Protein AF-A0A931XLX6-F1 (afdb_monomer_lite)

Radius of gyration: 18.4 Å; chains: 1; bounding box: 48×36×47 Å

pLDDT: mean 87.77, std 8.11, range [53.34, 97.38]

Secondary structure (DSSP, 8-state):
--TTSHHHHHHHHHHHHTT---------SSHHHHHHHHHTTS-S-----HHHIIIIIIIIIITTTS-----B--EE-TTS-EE--TT-TTS-BHHHHHHHHHSS---SHHHHHHHHHHIIIIIHSS---PPTT--HHHHHHHHHHHHHHTT-HHHHHHHHHHTSS------THHHHHHHHHHHT--HHHHHHHHHHHHTT--

Sequence (202 aa):
MSFDSSKDVRFRLSFDLLGLKYDYVTGYNSSSEARLAVQRNEIQYHDETLPAYRSQVEPNMVKTGIVTPIYYNDLVTPQGDVKASPDVPELPSFTQLYSQVFGKPPSGIKYEALKAANISNVNMSRVILLPPGSPPDAAAALRQAFVSLARDEEFLADAKRVMRFAPRFGTGEEADRLYQKVMQAPAEVLNFLRQFIDQVKK

Structure (mmCIF, N/CA/C/O backbone):
data_AF-A0A931XLX6-F1
#
_entry.id   AF-A0A931XLX6-F1
#
loop_
_atom_site.group_PDB
_atom_site.id
_atom_site.type_symbol
_atom_site.label_atom_id
_atom_site.label_alt_id
_atom_site.label_comp_id
_atom_site.label_asym_id
_atom_site.label_entity_id
_atom_site.label_seq_id
_atom_site.pdbx_PDB_ins_code
_atom_site.Cartn_x
_atom_site.Cartn_y
_atom_site.Cartn_z
_atom_site.occupancy
_atom_site.B_iso_or_equiv
_atom_site.auth_seq_id
_atom_site.auth_comp_id
_atom_site.auth_asym_id
_atom_site.auth_atom_id
_atom_site.pdbx_PDB_model_num
ATOM 1 N N . MET A 1 1 ? -4.281 -14.625 5.459 1.00 58.75 1 MET A N 1
ATOM 2 C CA . MET A 1 1 ? -3.554 -13.432 5.924 1.00 58.75 1 MET A CA 1
ATOM 3 C C . MET A 1 1 ? -2.774 -13.888 7.133 1.00 58.75 1 MET A C 1
ATOM 5 O O . MET A 1 1 ? -3.326 -14.624 7.944 1.00 58.75 1 MET A O 1
ATOM 9 N N . SER A 1 2 ? -1.478 -13.602 7.136 1.00 66.69 2 SER A N 1
ATOM 10 C CA . SER A 1 2 ? -0.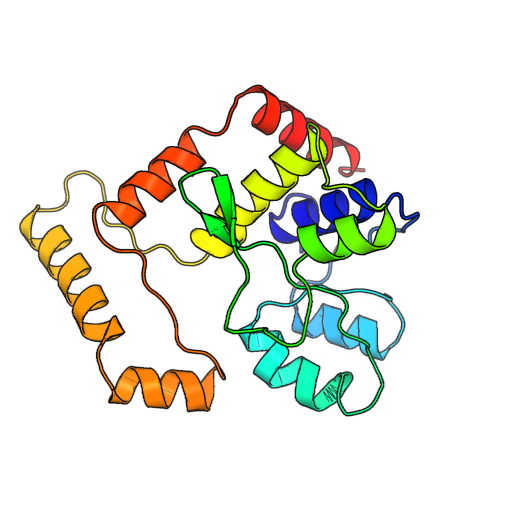492 -14.141 8.079 1.00 66.69 2 SER A CA 1
ATOM 11 C C . SER A 1 2 ? 0.085 -12.973 8.859 1.00 66.69 2 SER A C 1
ATOM 13 O O . SER A 1 2 ? 0.325 -11.933 8.266 1.00 66.69 2 SER A O 1
ATOM 15 N N . PHE A 1 3 ? 0.339 -13.120 10.157 1.00 72.75 3 PHE A N 1
ATOM 16 C CA . PHE A 1 3 ? 0.756 -12.023 11.046 1.00 72.75 3 PHE A CA 1
ATOM 17 C C . PHE A 1 3 ? 1.979 -11.208 10.559 1.00 72.75 3 PHE A C 1
ATOM 19 O O . PHE A 1 3 ? 2.148 -10.050 10.957 1.00 72.75 3 PHE A O 1
ATOM 26 N N . ASP A 1 4 ? 2.815 -11.800 9.706 1.00 78.25 4 ASP A N 1
ATOM 27 C CA . ASP A 1 4 ? 4.014 -11.235 9.082 1.00 78.25 4 ASP A CA 1
ATOM 28 C C . ASP A 1 4 ? 3.777 -10.640 7.682 1.00 78.25 4 ASP A C 1
ATOM 30 O O . ASP A 1 4 ? 4.694 -10.091 7.067 1.00 78.25 4 ASP A O 1
ATOM 34 N N . SER A 1 5 ? 2.551 -10.710 7.162 1.00 79.69 5 SER A N 1
ATOM 35 C CA . SER A 1 5 ? 2.225 -10.166 5.854 1.00 79.69 5 SER A CA 1
ATOM 36 C C . SER A 1 5 ? 2.345 -8.643 5.862 1.00 79.69 5 SER A C 1
ATOM 38 O O . SER A 1 5 ? 1.965 -7.950 6.808 1.00 79.69 5 SER A O 1
ATOM 40 N N . SER A 1 6 ? 2.832 -8.085 4.754 1.00 77.81 6 SER A N 1
ATOM 41 C CA . SER A 1 6 ? 2.967 -6.633 4.594 1.00 77.81 6 SER A CA 1
ATOM 42 C C . SER A 1 6 ? 1.629 -5.887 4.761 1.00 77.81 6 SER A C 1
ATOM 44 O O . SER A 1 6 ? 1.602 -4.736 5.191 1.00 77.81 6 SER A O 1
ATOM 46 N N . LYS A 1 7 ? 0.497 -6.532 4.460 1.00 81.12 7 LYS A N 1
ATOM 47 C CA . LYS A 1 7 ? -0.841 -5.977 4.700 1.00 81.12 7 LYS A CA 1
ATOM 48 C C . LYS A 1 7 ? -1.116 -5.829 6.198 1.00 81.12 7 LYS A C 1
ATOM 50 O O . LYS A 1 7 ? -1.454 -4.739 6.652 1.00 81.12 7 LYS A O 1
ATOM 55 N N . ASP A 1 8 ? -0.868 -6.894 6.947 1.00 84.06 8 ASP A N 1
ATOM 56 C CA . ASP A 1 8 ? -1.160 -6.974 8.376 1.00 84.06 8 ASP A CA 1
ATOM 57 C C . ASP A 1 8 ? -0.248 -6.060 9.199 1.00 84.06 8 ASP A C 1
ATOM 59 O O . ASP A 1 8 ? -0.696 -5.388 10.127 1.00 84.06 8 ASP A O 1
ATOM 63 N N . VAL A 1 9 ? 1.026 -5.954 8.813 1.00 88.81 9 VAL A N 1
ATOM 64 C CA . VAL A 1 9 ? 1.971 -5.001 9.411 1.00 88.81 9 VAL A CA 1
ATOM 65 C C . VAL A 1 9 ? 1.480 -3.560 9.249 1.00 88.81 9 VAL A C 1
ATOM 67 O O . VAL A 1 9 ? 1.477 -2.808 10.221 1.00 88.81 9 VAL A O 1
ATOM 70 N N . ARG A 1 10 ? 1.025 -3.165 8.052 1.00 89.06 10 ARG A N 1
ATOM 71 C CA . ARG A 1 10 ? 0.522 -1.801 7.806 1.00 89.06 10 ARG A CA 1
ATOM 72 C C . ARG A 1 10 ? -0.734 -1.499 8.603 1.00 89.06 10 ARG A C 1
ATOM 74 O O . ARG A 1 10 ? -0.807 -0.443 9.218 1.00 89.06 10 ARG A O 1
ATOM 81 N N . PHE A 1 11 ? -1.688 -2.428 8.609 1.00 88.88 11 PHE A N 1
ATOM 82 C CA . PHE A 1 11 ? -2.920 -2.294 9.377 1.00 88.88 11 PHE A CA 1
ATOM 83 C C . PHE A 1 11 ? -2.624 -1.997 10.853 1.00 88.88 11 PHE A C 1
ATOM 85 O O . PHE A 1 11 ? -3.069 -0.977 11.385 1.00 88.88 11 PHE A O 1
ATOM 92 N N . ARG A 1 12 ? -1.790 -2.838 11.477 1.00 91.75 12 ARG A N 1
ATOM 93 C CA . ARG A 1 12 ? -1.407 -2.686 12.883 1.00 91.75 12 ARG A CA 1
ATOM 94 C C . ARG A 1 12 ? -0.646 -1.384 13.133 1.00 91.75 12 ARG A C 1
ATOM 96 O O . ARG A 1 12 ? -0.961 -0.679 14.082 1.00 91.75 12 ARG A O 1
ATOM 103 N N . LEU A 1 13 ? 0.301 -1.008 12.267 1.00 94.69 13 LEU A N 1
ATOM 104 C CA . LEU A 1 13 ? 1.043 0.255 12.404 1.00 94.69 13 LEU A CA 1
ATOM 105 C C . LEU A 1 13 ? 0.139 1.489 12.312 1.00 94.69 13 LEU A C 1
ATOM 107 O O . LEU A 1 13 ? 0.291 2.409 13.115 1.00 94.69 13 LEU A O 1
ATOM 111 N N . SER A 1 14 ? -0.802 1.513 11.366 1.00 94.50 14 SER A N 1
ATOM 112 C CA . SER A 1 14 ? -1.762 2.611 11.226 1.00 94.50 14 SER A CA 1
ATOM 113 C C . SER A 1 14 ? -2.633 2.753 12.476 1.00 94.50 14 SER A C 1
ATOM 115 O O . SER A 1 14 ? -2.818 3.861 12.976 1.00 94.50 14 SER A O 1
ATOM 117 N N . PHE A 1 15 ? -3.130 1.641 13.023 1.00 94.81 15 PHE A N 1
ATOM 118 C CA . PHE A 1 15 ? -3.969 1.643 14.225 1.00 94.81 15 PHE A CA 1
ATOM 119 C C . PHE A 1 15 ? -3.184 2.038 15.480 1.00 94.81 15 PHE A C 1
ATOM 121 O O . PHE A 1 15 ? -3.659 2.843 16.282 1.00 94.81 15 PHE A O 1
ATOM 128 N N . ASP A 1 16 ? -1.954 1.545 15.609 1.00 95.38 16 ASP A N 1
ATOM 129 C CA . ASP A 1 16 ? -1.019 1.922 16.664 1.00 95.38 16 ASP A CA 1
ATOM 130 C C . ASP A 1 16 ? -0.679 3.417 16.646 1.00 95.38 16 ASP A C 1
ATOM 132 O O . ASP A 1 16 ? -0.559 4.035 17.704 1.00 95.38 16 ASP A O 1
ATOM 136 N N . LEU A 1 17 ? -0.495 4.001 15.457 1.00 96.94 17 LEU A N 1
ATOM 137 C CA . LEU A 1 17 ? -0.262 5.436 15.291 1.00 96.94 17 LEU A CA 1
ATOM 138 C C . LEU A 1 17 ? -1.493 6.237 15.724 1.00 96.94 17 LEU A C 1
ATOM 140 O O . LEU A 1 17 ? -1.351 7.222 16.445 1.00 96.94 17 LEU A O 1
ATOM 144 N N . LEU A 1 18 ? -2.690 5.788 15.338 1.00 96.06 18 LEU A N 1
ATOM 145 C CA . LEU A 1 18 ? -3.961 6.385 15.758 1.00 96.06 18 LEU A CA 1
ATOM 146 C C . LEU A 1 18 ? -4.265 6.174 17.257 1.00 96.06 18 LEU A C 1
ATOM 148 O O . LEU A 1 18 ? -5.229 6.744 17.763 1.00 96.06 18 LEU A O 1
ATOM 152 N N . GLY A 1 19 ? -3.468 5.373 17.975 1.00 94.94 19 GLY A N 1
ATOM 153 C CA . GLY A 1 19 ? -3.672 5.081 19.396 1.00 94.94 19 GLY A CA 1
ATOM 154 C C . GLY A 1 19 ? -4.923 4.244 19.674 1.00 94.94 19 GLY A C 1
ATOM 155 O O . GLY A 1 19 ? -5.474 4.308 20.775 1.00 94.94 19 GLY A O 1
ATOM 156 N N . LEU A 1 20 ? -5.398 3.485 18.683 1.00 94.44 20 LEU A N 1
ATOM 157 C CA . LEU A 1 20 ? -6.608 2.678 18.803 1.00 94.44 20 LEU A CA 1
ATOM 158 C C . LEU A 1 20 ? -6.344 1.421 19.635 1.00 94.44 20 LEU A C 1
ATOM 160 O O . LEU A 1 20 ? -5.286 0.802 19.545 1.00 94.44 20 LEU A O 1
ATOM 164 N N . LYS A 1 21 ? -7.345 1.012 20.416 1.00 93.31 21 LYS A N 1
ATOM 165 C CA . LYS A 1 21 ? -7.388 -0.319 21.030 1.00 93.31 21 LYS A CA 1
ATOM 166 C C . LYS A 1 21 ? -8.143 -1.246 20.089 1.00 93.31 21 LYS A C 1
ATOM 168 O O . LYS A 1 21 ? -9.263 -0.923 19.700 1.00 93.31 21 LYS A O 1
ATOM 173 N N . TYR A 1 22 ? -7.532 -2.362 19.720 1.00 92.00 22 TYR A N 1
ATOM 174 C CA . TYR A 1 22 ? -8.103 -3.317 18.779 1.00 92.00 22 TYR A CA 1
ATOM 175 C C . TYR A 1 22 ? -7.642 -4.734 19.104 1.00 92.00 22 TYR A C 1
ATOM 177 O O . TYR A 1 22 ? -6.524 -4.932 19.583 1.00 92.00 22 TYR A O 1
ATOM 185 N N . ASP A 1 23 ? -8.492 -5.703 18.783 1.00 90.81 23 ASP A N 1
ATOM 186 C CA . ASP A 1 23 ? -8.117 -7.109 18.730 1.00 90.81 23 ASP A CA 1
ATOM 187 C C . ASP A 1 23 ? -7.741 -7.456 17.291 1.00 90.81 23 ASP A C 1
ATOM 189 O O . ASP A 1 23 ? -8.490 -7.199 16.346 1.00 90.81 23 ASP A O 1
ATOM 193 N N . TYR A 1 24 ? -6.545 -8.009 17.108 1.00 87.69 24 TYR A N 1
ATOM 194 C CA . TYR A 1 24 ? -6.074 -8.406 15.789 1.00 87.69 24 TYR A CA 1
ATOM 195 C C . TYR A 1 24 ? -6.505 -9.842 15.477 1.00 87.69 24 TYR A C 1
ATOM 197 O O . TYR A 1 24 ? -6.008 -10.794 16.080 1.00 87.69 24 TYR A O 1
ATOM 205 N N . VAL A 1 25 ? -7.414 -9.990 14.512 1.00 86.44 25 VAL A N 1
ATOM 206 C CA . VAL A 1 25 ? -7.909 -11.289 14.040 1.00 86.44 25 VAL A CA 1
ATOM 207 C C . VAL A 1 25 ? -7.146 -11.703 12.782 1.00 86.44 25 VAL A C 1
ATOM 209 O O . VAL A 1 25 ? -7.149 -11.007 11.770 1.00 86.44 25 VAL A O 1
ATOM 212 N N . THR A 1 26 ? -6.494 -12.860 12.845 1.00 82.25 26 THR A N 1
ATOM 213 C CA . THR A 1 26 ? -5.719 -13.473 11.754 1.00 82.25 26 THR A CA 1
ATOM 214 C C . THR A 1 26 ? -6.408 -14.756 11.266 1.00 82.25 26 THR A C 1
ATOM 216 O O . THR A 1 26 ? -7.311 -15.263 11.924 1.00 82.25 26 THR A O 1
ATOM 219 N N . GLY A 1 27 ? -5.995 -15.291 10.112 1.00 80.00 27 GLY A N 1
ATOM 220 C CA . GLY A 1 27 ? -6.436 -16.610 9.633 1.00 80.00 27 GLY A CA 1
ATOM 221 C C . GLY A 1 27 ? -7.386 -16.611 8.432 1.00 80.00 27 GLY A C 1
ATOM 222 O O . GLY A 1 27 ? -7.623 -17.672 7.866 1.00 80.00 27 GLY A O 1
ATOM 223 N N . TYR A 1 28 ? -7.867 -15.454 7.966 1.00 86.88 28 TYR A N 1
ATOM 224 C CA . TYR A 1 28 ? -8.653 -15.381 6.723 1.00 86.88 28 TYR A CA 1
ATOM 225 C C . TYR A 1 28 ? -7.767 -15.619 5.503 1.00 86.88 28 TYR A C 1
ATOM 227 O O . TYR A 1 28 ? -6.844 -14.842 5.250 1.00 86.88 28 TYR A O 1
ATOM 235 N N . ASN A 1 29 ? -8.029 -16.653 4.708 1.00 85.12 29 ASN A N 1
ATOM 236 C CA . ASN A 1 29 ? -7.156 -17.052 3.600 1.00 85.12 29 ASN A CA 1
ATOM 237 C C . ASN A 1 29 ? -7.283 -16.142 2.373 1.00 85.12 29 ASN A C 1
ATOM 239 O O . ASN A 1 29 ? -6.398 -16.133 1.518 1.00 85.12 29 ASN A O 1
ATOM 243 N N . SER A 1 30 ? -8.338 -15.327 2.295 1.00 87.44 30 SER A N 1
ATOM 244 C CA . SER A 1 30 ? -8.538 -14.377 1.201 1.00 87.44 30 SER A CA 1
ATOM 245 C C . SER A 1 30 ? -9.241 -13.092 1.642 1.00 87.44 30 SER A C 1
ATOM 247 O O . SER A 1 30 ? -9.924 -13.050 2.665 1.00 87.44 30 SER A O 1
ATOM 249 N N . SER A 1 31 ? -9.130 -12.045 0.814 1.00 88.81 31 SER A N 1
ATOM 250 C CA . SER A 1 31 ? -9.895 -10.802 1.007 1.00 88.81 31 SER A CA 1
ATOM 251 C C . SER A 1 31 ? -11.408 -11.043 0.941 1.00 88.81 31 SER A C 1
ATOM 253 O O . SER A 1 31 ? -12.175 -10.394 1.641 1.00 88.81 31 SER A O 1
ATOM 255 N N . SER A 1 32 ? -11.850 -12.007 0.125 1.00 92.00 32 SER A N 1
ATOM 256 C CA . SER A 1 32 ? -13.267 -12.363 0.014 1.00 92.00 32 SER A CA 1
ATOM 257 C C . SER A 1 32 ? -13.814 -12.986 1.300 1.00 92.00 32 SER A C 1
ATOM 259 O O . SER A 1 32 ? -14.924 -12.643 1.697 1.00 92.00 32 SER A O 1
ATOM 261 N N . GLU A 1 33 ? -13.041 -13.847 1.969 1.00 93.44 33 GLU A N 1
ATOM 262 C CA . GLU A 1 33 ? -13.416 -14.400 3.279 1.00 93.44 33 GLU A CA 1
ATOM 263 C C . GLU A 1 33 ? -13.471 -13.306 4.350 1.00 93.44 33 GLU A C 1
ATOM 265 O O . GLU A 1 33 ? -14.463 -13.209 5.068 1.00 93.44 33 GLU A O 1
ATOM 270 N N . ALA A 1 34 ? -12.465 -12.427 4.402 1.00 92.75 34 ALA A N 1
ATOM 271 C CA . ALA A 1 34 ? -12.451 -11.306 5.342 1.00 92.75 34 ALA A CA 1
ATOM 272 C C . ALA A 1 34 ? -13.635 -10.343 5.118 1.00 92.75 34 ALA A C 1
ATOM 274 O O . ALA A 1 34 ? -14.288 -9.924 6.069 1.00 92.75 34 ALA A O 1
ATOM 275 N N . ARG A 1 35 ? -14.007 -10.052 3.864 1.00 94.38 35 ARG A N 1
ATOM 276 C CA . ARG A 1 35 ? -15.227 -9.280 3.558 1.00 94.38 35 ARG A CA 1
ATOM 277 C C . ARG A 1 35 ? -16.507 -9.944 4.045 1.00 94.38 35 ARG A C 1
ATOM 279 O O . ARG A 1 35 ? -17.438 -9.242 4.437 1.00 94.38 35 ARG A O 1
ATOM 286 N N . LEU A 1 36 ? -16.606 -11.266 3.943 1.00 94.75 36 LEU A N 1
ATOM 287 C CA . LEU A 1 36 ? -17.775 -11.990 4.433 1.00 94.75 36 LEU A CA 1
ATOM 288 C C . LEU A 1 36 ? -17.850 -11.910 5.959 1.00 94.75 36 LEU A C 1
ATOM 290 O O . LEU A 1 36 ? -18.929 -11.680 6.496 1.00 94.75 36 LEU A O 1
ATOM 294 N N . ALA A 1 37 ? -16.708 -12.019 6.637 1.00 95.50 37 ALA A N 1
ATOM 295 C CA . ALA A 1 37 ? -16.610 -11.821 8.077 1.00 95.50 37 ALA A CA 1
ATOM 296 C C . ALA A 1 37 ? -17.041 -10.404 8.498 1.00 95.50 37 ALA A C 1
ATOM 298 O O . ALA A 1 37 ? -17.800 -10.267 9.454 1.00 95.50 37 ALA A O 1
ATOM 299 N N . VAL A 1 38 ? -16.670 -9.359 7.740 1.00 95.69 38 VAL A N 1
ATOM 300 C CA . VAL A 1 38 ? -17.190 -7.992 7.959 1.00 95.69 38 VAL A CA 1
ATOM 301 C C . VAL A 1 38 ? -18.714 -7.946 7.824 1.00 95.69 38 VAL A C 1
ATOM 303 O O . VAL A 1 38 ? -19.398 -7.431 8.702 1.00 95.69 38 VAL A O 1
ATOM 306 N N . GLN A 1 39 ? -19.273 -8.523 6.755 1.00 94.19 39 GLN A N 1
ATOM 307 C CA . GLN A 1 39 ? -20.728 -8.542 6.534 1.00 94.19 39 GLN A CA 1
ATOM 308 C C . GLN A 1 39 ? -21.491 -9.316 7.617 1.00 94.19 39 GLN A C 1
ATOM 310 O O . GLN A 1 39 ? -22.638 -8.995 7.914 1.00 94.19 39 GLN A O 1
ATOM 315 N N . ARG A 1 40 ? -20.857 -10.331 8.210 1.00 95.38 40 ARG A N 1
ATOM 316 C CA . ARG A 1 40 ? -21.388 -11.114 9.334 1.00 95.38 40 ARG A CA 1
ATOM 317 C C . ARG A 1 40 ? -21.107 -10.489 10.698 1.00 95.38 40 ARG A C 1
ATOM 319 O O . ARG A 1 40 ? -21.510 -11.060 11.707 1.00 95.38 40 ARG A O 1
ATOM 326 N N . ASN A 1 41 ? -20.445 -9.332 10.732 1.00 94.94 41 ASN A N 1
ATOM 327 C CA . ASN A 1 41 ? -20.018 -8.648 11.948 1.00 94.94 41 ASN A CA 1
ATOM 328 C C . ASN A 1 41 ? -19.079 -9.491 12.841 1.00 94.94 41 ASN A C 1
ATOM 330 O O . ASN A 1 41 ? -19.017 -9.295 14.052 1.00 94.94 41 ASN A O 1
ATOM 334 N N . GLU A 1 42 ? -18.336 -10.426 12.249 1.00 94.94 42 GLU A N 1
ATOM 335 C CA . GLU A 1 42 ? -17.282 -11.192 12.929 1.00 94.94 42 GLU A CA 1
ATOM 336 C C . GLU A 1 42 ? -16.021 -10.333 13.130 1.00 94.94 42 GLU A C 1
ATOM 338 O O . GLU A 1 42 ? -15.324 -10.478 14.129 1.00 94.94 42 GLU A O 1
ATOM 343 N N . ILE A 1 43 ? -15.761 -9.402 12.203 1.00 94.75 43 ILE A N 1
ATOM 344 C CA . ILE A 1 43 ? -14.721 -8.369 12.300 1.00 94.75 43 ILE A CA 1
ATOM 345 C C . ILE A 1 43 ? -15.287 -7.011 11.873 1.00 94.75 43 ILE A C 1
ATOM 347 O O . ILE A 1 43 ? -16.211 -6.939 11.068 1.00 94.75 43 ILE A O 1
ATOM 351 N N . GLN A 1 44 ? -14.721 -5.923 12.394 1.00 93.56 44 GLN A N 1
ATOM 352 C CA . GLN A 1 44 ? -15.264 -4.568 12.206 1.00 93.56 44 GLN A CA 1
ATOM 353 C C . GLN A 1 44 ? -14.446 -3.717 11.229 1.00 93.56 44 GLN A C 1
ATOM 355 O O . GLN A 1 44 ? -14.868 -2.628 10.847 1.00 93.56 44 GLN A O 1
ATOM 360 N N . TYR A 1 45 ? -13.276 -4.199 10.812 1.00 92.75 45 TYR A N 1
ATOM 361 C CA . TYR A 1 45 ? -12.421 -3.513 9.856 1.00 92.75 45 TYR A CA 1
ATOM 362 C C . TYR A 1 45 ? -11.694 -4.519 8.969 1.00 92.75 45 TYR A C 1
ATOM 364 O O . TYR A 1 45 ? -11.196 -5.537 9.443 1.00 92.75 45 TYR A O 1
ATOM 372 N N . HIS A 1 46 ? -11.581 -4.183 7.687 1.00 91.69 46 HIS A N 1
ATOM 373 C CA . HIS A 1 46 ? -10.719 -4.866 6.731 1.00 91.69 46 HIS A CA 1
ATOM 374 C C . HIS A 1 46 ? -10.227 -3.845 5.704 1.00 91.69 46 HIS A C 1
ATOM 376 O O . HIS A 1 46 ? -11.028 -3.069 5.181 1.00 91.69 46 HIS A O 1
ATOM 382 N N . ASP A 1 47 ? -8.926 -3.819 5.409 1.00 88.56 47 ASP A N 1
ATOM 383 C CA . ASP A 1 47 ? -8.409 -3.003 4.310 1.00 88.56 47 ASP A CA 1
ATOM 384 C C . ASP A 1 47 ? -8.529 -3.769 2.987 1.00 88.56 47 ASP A C 1
ATOM 386 O O . ASP A 1 47 ? -8.484 -4.996 2.937 1.00 88.56 47 ASP A O 1
ATOM 390 N N . GLU A 1 48 ? -8.635 -3.060 1.872 1.00 89.19 48 GLU A N 1
ATOM 391 C CA . GLU A 1 48 ? -8.825 -3.668 0.556 1.00 89.19 48 GLU A CA 1
ATOM 392 C C . GLU A 1 48 ? -7.845 -3.089 -0.454 1.00 89.19 48 GLU A C 1
ATOM 394 O O . GLU A 1 48 ? -7.386 -1.952 -0.340 1.00 89.19 48 GLU A O 1
ATOM 399 N N . THR A 1 49 ? -7.510 -3.885 -1.468 1.00 86.75 49 THR A N 1
ATOM 400 C CA . THR A 1 49 ? -6.806 -3.330 -2.633 1.00 86.75 49 THR A CA 1
ATOM 401 C C . THR A 1 49 ? -7.755 -2.403 -3.388 1.00 86.75 49 THR A C 1
ATOM 403 O O . THR A 1 49 ? -8.954 -2.671 -3.444 1.00 86.75 49 THR A O 1
ATOM 406 N N . LEU A 1 50 ? -7.237 -1.345 -4.019 1.00 86.44 50 LEU A N 1
ATOM 407 C CA . LEU A 1 50 ? -8.071 -0.400 -4.771 1.00 86.44 50 LEU A CA 1
ATOM 408 C C . LEU A 1 50 ? -9.009 -1.071 -5.803 1.00 86.44 50 LEU A C 1
ATOM 410 O O . LEU A 1 50 ? -10.187 -0.711 -5.842 1.00 86.44 50 LEU A O 1
ATOM 414 N N . PRO A 1 51 ? -8.573 -2.079 -6.586 1.00 86.12 51 PRO A N 1
ATOM 415 C CA . PRO A 1 51 ? -9.456 -2.727 -7.557 1.00 86.12 51 PRO A CA 1
ATOM 416 C C . PRO A 1 51 ? -10.579 -3.515 -6.874 1.00 86.12 51 PRO A C 1
ATOM 418 O O . PRO A 1 51 ? -11.728 -3.475 -7.314 1.00 86.12 51 PRO A O 1
ATOM 421 N N . ALA A 1 52 ? -10.271 -4.208 -5.772 1.00 89.56 52 ALA A N 1
ATOM 422 C CA . ALA A 1 52 ? -11.269 -4.929 -4.984 1.00 89.56 52 ALA A CA 1
ATOM 423 C C . ALA A 1 52 ? -12.253 -3.964 -4.309 1.00 89.56 52 ALA A C 1
ATOM 425 O O . ALA A 1 52 ? -13.456 -4.222 -4.311 1.00 89.56 52 ALA A O 1
ATOM 426 N N . TYR A 1 53 ? -11.765 -2.828 -3.803 1.00 91.94 53 TYR A N 1
ATOM 427 C CA . TYR A 1 53 ? -12.604 -1.777 -3.241 1.00 91.94 53 TYR A CA 1
ATOM 428 C C . TYR A 1 53 ? -13.609 -1.260 -4.278 1.00 91.94 53 TYR A C 1
ATOM 430 O O . TYR A 1 53 ? -14.813 -1.364 -4.058 1.00 91.94 53 TYR A O 1
ATOM 438 N N . ARG A 1 54 ? -13.136 -0.798 -5.443 1.00 90.31 54 ARG A N 1
ATOM 439 C CA . ARG A 1 54 ? -13.995 -0.225 -6.495 1.00 90.31 54 ARG A CA 1
ATOM 440 C C . ARG A 1 54 ? -14.971 -1.228 -7.103 1.00 90.31 54 ARG A C 1
ATOM 442 O O . ARG A 1 54 ? -16.106 -0.879 -7.406 1.00 90.31 54 ARG A O 1
ATOM 449 N N . SER A 1 55 ? -14.537 -2.467 -7.323 1.00 89.00 55 SER A N 1
ATOM 450 C CA . SER A 1 55 ? -15.372 -3.465 -8.003 1.00 89.00 55 SER A CA 1
ATOM 451 C C . SER A 1 55 ? -16.324 -4.217 -7.072 1.00 89.00 55 SER A C 1
ATOM 453 O O . SER A 1 55 ? -17.355 -4.686 -7.545 1.00 89.00 55 SER A O 1
ATOM 455 N N . GLN A 1 56 ? -16.002 -4.351 -5.779 1.00 91.31 56 GLN A N 1
ATOM 456 C CA . GLN A 1 56 ? -16.763 -5.199 -4.853 1.00 91.31 56 GLN A CA 1
ATOM 457 C C . GLN A 1 56 ? -17.264 -4.449 -3.618 1.00 91.31 56 GLN A C 1
ATOM 459 O O . GLN A 1 56 ? -18.440 -4.562 -3.289 1.00 91.31 56 GLN A O 1
ATOM 464 N N . VAL A 1 57 ? -16.407 -3.702 -2.918 1.00 94.31 57 VAL A N 1
ATOM 465 C CA . VAL A 1 57 ? -16.770 -3.101 -1.619 1.00 94.31 57 VAL A CA 1
ATOM 466 C C . VAL A 1 57 ? -17.641 -1.872 -1.797 1.00 94.31 57 VAL A C 1
ATOM 468 O O . VAL A 1 57 ? -18.694 -1.765 -1.179 1.00 94.31 57 VAL A O 1
ATOM 471 N N . GLU A 1 58 ? -17.239 -0.952 -2.667 1.00 93.75 58 GLU A N 1
ATOM 472 C CA . GLU A 1 58 ? -17.989 0.266 -2.937 1.00 93.75 58 GLU A CA 1
ATOM 473 C C . GLU A 1 58 ? -19.435 -0.028 -3.385 1.00 93.75 58 GLU A C 1
ATOM 475 O O . GLU A 1 58 ? -20.361 0.456 -2.728 1.00 93.75 58 GLU A O 1
ATOM 480 N N . PRO A 1 59 ? -19.686 -0.845 -4.430 1.00 93.69 59 PRO A N 1
ATOM 481 C CA . PRO A 1 59 ? -21.052 -1.102 -4.876 1.00 93.69 59 PRO A CA 1
ATOM 482 C C . PRO A 1 59 ? -21.886 -1.915 -3.880 1.00 93.69 59 PRO A C 1
ATOM 484 O O . PRO A 1 59 ? -23.071 -1.626 -3.736 1.00 93.69 59 PRO A O 1
ATOM 487 N N . ASN A 1 60 ? -21.298 -2.907 -3.200 1.00 94.88 60 ASN A N 1
ATOM 488 C CA . ASN A 1 60 ? -22.076 -3.882 -2.425 1.00 94.88 60 ASN A CA 1
ATOM 489 C C . ASN A 1 60 ? -22.116 -3.603 -0.920 1.00 94.88 60 ASN A C 1
ATOM 491 O O . ASN A 1 60 ? -22.981 -4.149 -0.239 1.00 94.88 60 ASN A O 1
ATOM 495 N N . MET A 1 61 ? -21.188 -2.803 -0.389 1.00 96.50 61 MET A N 1
ATOM 496 C CA . MET A 1 61 ? -21.034 -2.585 1.055 1.00 96.50 61 MET A CA 1
ATOM 497 C C . MET A 1 61 ? -21.047 -1.101 1.434 1.00 96.50 61 MET A C 1
ATOM 499 O O . MET A 1 61 ? -21.637 -0.754 2.451 1.00 96.50 61 MET A O 1
ATOM 503 N N . VAL A 1 62 ? -20.448 -0.211 0.632 1.00 96.38 62 VAL A N 1
ATOM 504 C CA . VAL A 1 62 ? -20.498 1.241 0.904 1.00 96.38 62 VAL A CA 1
ATOM 505 C C . VAL A 1 62 ? -21.855 1.812 0.507 1.00 96.38 62 VAL A C 1
ATOM 507 O O . VAL A 1 62 ? -22.546 2.401 1.332 1.00 96.38 62 VAL A O 1
ATOM 510 N N . LYS A 1 63 ? -22.286 1.599 -0.744 1.00 95.81 63 LYS A N 1
ATOM 511 C CA . LYS A 1 63 ? -23.565 2.136 -1.248 1.00 95.81 63 LYS A CA 1
ATOM 512 C C . LYS A 1 63 ? -24.796 1.549 -0.554 1.00 95.81 63 LYS A C 1
ATOM 514 O O . LYS A 1 63 ? -25.855 2.165 -0.577 1.00 95.81 63 LYS A O 1
ATOM 519 N N . THR A 1 64 ? -24.658 0.375 0.051 1.00 96.31 64 THR A N 1
ATOM 520 C CA . THR A 1 64 ? -25.708 -0.299 0.826 1.00 96.31 64 THR A CA 1
ATOM 521 C C . THR A 1 64 ? -25.670 0.059 2.314 1.00 96.31 64 THR A C 1
ATOM 523 O O . THR A 1 64 ? -26.546 -0.374 3.057 1.00 96.31 64 THR A O 1
ATOM 526 N N . GLY A 1 65 ? -24.684 0.847 2.758 1.00 95.62 65 GLY A N 1
ATOM 527 C CA . GLY A 1 65 ? -24.563 1.301 4.144 1.00 95.62 65 GLY A CA 1
ATOM 528 C C . GLY A 1 65 ? -24.041 0.251 5.129 1.00 95.62 65 GLY A C 1
ATOM 529 O O . GLY A 1 65 ? -24.169 0.445 6.333 1.00 95.62 65 GLY A O 1
ATOM 530 N N . ILE A 1 66 ? -23.457 -0.851 4.648 1.00 95.56 66 ILE A N 1
ATOM 531 C CA . ILE A 1 66 ? -22.859 -1.892 5.503 1.00 95.56 66 ILE A CA 1
ATOM 532 C C . ILE A 1 66 ? -21.528 -1.40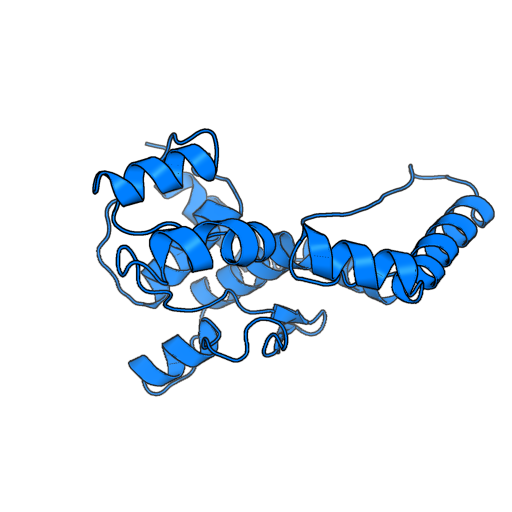9 6.092 1.00 95.56 66 ILE A C 1
ATOM 534 O O . ILE A 1 66 ? -21.224 -1.703 7.246 1.00 95.56 66 ILE A O 1
ATOM 538 N N . VAL A 1 67 ? -20.721 -0.683 5.310 1.00 96.81 67 VAL A N 1
ATOM 539 C CA . VAL A 1 67 ? -19.415 -0.169 5.750 1.00 96.81 67 VAL A CA 1
ATOM 540 C C . VAL A 1 67 ? -19.203 1.281 5.341 1.00 96.81 67 VAL A C 1
ATOM 542 O O . VAL A 1 67 ? -19.709 1.733 4.315 1.00 96.81 67 VAL A O 1
ATOM 545 N N . THR A 1 68 ? -18.361 1.975 6.103 1.00 95.94 68 THR A N 1
ATOM 546 C CA . THR A 1 68 ? -17.906 3.333 5.795 1.00 95.94 68 THR A CA 1
ATOM 547 C C . THR A 1 68 ? -16.414 3.309 5.459 1.00 95.94 68 THR A C 1
ATOM 549 O O . THR A 1 68 ? -15.619 2.861 6.289 1.00 95.94 68 THR A O 1
ATOM 552 N N . PRO A 1 69 ? -15.995 3.779 4.271 1.00 95.31 69 PRO A N 1
ATOM 553 C CA . PRO A 1 69 ? -14.581 3.919 3.949 1.00 95.31 69 PRO A CA 1
ATOM 554 C C . PRO A 1 69 ? -13.964 5.077 4.748 1.00 95.31 69 PRO A C 1
ATOM 556 O O . PRO A 1 69 ? -14.572 6.137 4.873 1.00 95.31 69 PRO A O 1
ATOM 559 N N . ILE A 1 70 ? -12.758 4.878 5.293 1.00 94.75 70 ILE A N 1
ATOM 560 C CA . ILE A 1 70 ? -12.142 5.832 6.238 1.00 94.75 70 ILE A CA 1
ATOM 561 C C . ILE A 1 70 ? -10.957 6.577 5.607 1.00 94.75 70 ILE A C 1
ATOM 563 O O . ILE A 1 70 ? -10.884 7.800 5.677 1.00 94.75 70 ILE A O 1
ATOM 567 N N . TYR A 1 71 ? -10.017 5.850 5.002 1.00 94.44 71 TYR A N 1
ATOM 568 C CA . TYR A 1 71 ? -8.826 6.407 4.359 1.00 94.44 71 TYR A CA 1
ATOM 569 C C . TYR A 1 71 ? -8.242 5.415 3.351 1.00 94.44 71 TYR A C 1
ATOM 571 O O . TYR A 1 71 ? -8.584 4.230 3.361 1.00 94.44 71 TYR A O 1
ATOM 579 N N . TYR A 1 72 ? -7.311 5.880 2.519 1.00 91.88 72 TYR A N 1
ATOM 580 C CA . TYR A 1 72 ? -6.421 5.008 1.749 1.00 91.88 72 TYR A CA 1
ATOM 581 C C . TYR A 1 72 ? -4.973 5.114 2.241 1.00 91.88 72 TYR A C 1
ATOM 583 O O . TYR A 1 72 ? -4.551 6.113 2.826 1.00 91.88 72 TYR A O 1
ATOM 591 N N . ASN A 1 73 ? -4.200 4.053 2.019 1.00 89.62 73 ASN A N 1
ATOM 592 C CA . ASN A 1 73 ? -2.791 4.018 2.402 1.00 89.62 73 ASN A CA 1
ATOM 593 C C . ASN A 1 73 ? -1.971 5.011 1.571 1.00 89.62 73 ASN A C 1
ATOM 595 O O . ASN A 1 73 ? -2.154 5.101 0.360 1.00 89.62 73 ASN A O 1
ATOM 599 N N . ASP A 1 74 ? -1.045 5.715 2.216 1.00 88.94 74 ASP A N 1
ATOM 600 C CA . ASP A 1 74 ? -0.212 6.732 1.575 1.00 88.94 74 ASP A CA 1
ATOM 601 C C . ASP A 1 74 ? 0.547 6.190 0.350 1.00 88.94 74 ASP A C 1
ATOM 603 O O . ASP A 1 74 ? 1.180 5.131 0.411 1.00 88.94 74 ASP A O 1
ATOM 607 N N . LEU A 1 75 ? 0.534 6.951 -0.750 1.00 84.50 75 LEU A N 1
ATOM 608 C CA . LEU A 1 75 ? 1.436 6.718 -1.877 1.00 84.50 75 LEU A CA 1
ATOM 609 C C . LEU A 1 75 ? 2.775 7.375 -1.565 1.00 84.50 75 LEU A C 1
ATOM 611 O O . LEU A 1 75 ? 2.873 8.601 -1.530 1.00 84.50 75 LEU A O 1
ATOM 615 N N . VAL A 1 76 ? 3.805 6.567 -1.342 1.00 81.44 76 VAL A N 1
ATOM 616 C CA . VAL A 1 76 ? 5.132 7.069 -0.979 1.00 81.44 76 VAL A CA 1
ATOM 617 C C . VAL A 1 76 ? 6.019 7.121 -2.221 1.00 81.44 76 VAL A C 1
ATOM 619 O O . VAL A 1 76 ? 6.161 6.129 -2.935 1.00 81.44 76 VAL A O 1
ATOM 622 N N . THR A 1 77 ? 6.611 8.278 -2.509 1.00 77.31 77 THR A N 1
ATOM 623 C CA . THR A 1 77 ? 7.538 8.457 -3.635 1.00 77.31 77 THR A CA 1
ATOM 624 C C . THR A 1 77 ? 8.889 7.789 -3.357 1.00 77.31 77 THR A C 1
ATOM 626 O O . THR A 1 77 ? 9.224 7.534 -2.198 1.00 77.31 77 THR A O 1
ATOM 629 N N . PRO A 1 78 ? 9.738 7.566 -4.380 1.00 70.62 78 PRO A N 1
ATOM 630 C CA . PRO A 1 78 ? 11.120 7.126 -4.159 1.00 70.62 78 PRO A CA 1
ATOM 631 C C . PRO A 1 78 ? 11.927 8.055 -3.229 1.00 70.62 78 PRO A C 1
ATOM 633 O O . PRO A 1 78 ? 12.849 7.608 -2.546 1.00 70.62 78 PRO A O 1
ATOM 636 N N . GLN A 1 79 ? 11.566 9.341 -3.175 1.00 73.50 79 GLN A N 1
ATOM 637 C CA . GLN A 1 79 ? 12.165 10.340 -2.285 1.00 73.50 79 GLN A CA 1
ATOM 638 C C . GLN A 1 79 ? 11.706 10.183 -0.825 1.00 73.50 79 GLN A C 1
ATOM 640 O O . GLN A 1 79 ? 12.393 10.651 0.079 1.00 73.50 79 GLN A O 1
ATOM 645 N N . GLY A 1 80 ? 10.617 9.449 -0.578 1.00 75.88 80 GLY A N 1
ATOM 646 C CA . GLY A 1 80 ? 10.032 9.238 0.749 1.00 75.88 80 GLY A CA 1
ATOM 647 C C . GLY A 1 80 ? 8.879 10.187 1.081 1.00 75.88 80 GLY A C 1
ATOM 648 O O . GLY A 1 80 ? 8.385 10.153 2.210 1.00 75.88 80 GLY A O 1
ATOM 649 N N . ASP A 1 81 ? 8.441 10.998 0.117 1.00 83.00 81 ASP A N 1
ATOM 650 C CA . ASP A 1 81 ? 7.325 11.928 0.278 1.00 83.00 81 ASP A CA 1
ATOM 651 C C . ASP A 1 81 ? 5.989 11.205 0.120 1.00 83.00 81 ASP A C 1
ATOM 653 O O . ASP A 1 81 ? 5.850 10.312 -0.715 1.00 83.00 81 ASP A O 1
ATOM 657 N N . VAL A 1 82 ? 4.976 11.633 0.871 1.00 85.44 82 VAL A N 1
ATOM 658 C CA . VAL A 1 82 ? 3.602 11.144 0.715 1.00 85.44 82 VAL A CA 1
ATOM 659 C C . VAL A 1 82 ? 2.866 12.000 -0.311 1.00 85.44 82 VAL A C 1
ATOM 661 O O . VAL A 1 82 ? 2.785 13.220 -0.173 1.00 85.44 82 VAL A O 1
ATOM 664 N N . LYS A 1 83 ? 2.301 11.359 -1.335 1.00 83.81 83 LYS A N 1
ATOM 665 C CA . LYS A 1 83 ? 1.450 11.993 -2.345 1.00 83.81 83 LYS A CA 1
ATOM 666 C C . LYS A 1 83 ? 0.013 11.506 -2.238 1.00 83.81 83 LYS A C 1
ATOM 668 O O . LYS A 1 83 ? -0.252 10.355 -1.893 1.00 83.81 83 LYS A O 1
ATOM 673 N N . ALA A 1 84 ? -0.910 12.392 -2.601 1.00 82.62 84 ALA A N 1
ATOM 674 C CA . ALA A 1 84 ? -2.306 12.025 -2.738 1.00 82.62 84 ALA A CA 1
ATOM 675 C C . ALA A 1 84 ? -2.511 11.128 -3.967 1.00 82.62 84 ALA A C 1
ATOM 677 O O . ALA A 1 84 ? -1.928 11.368 -5.030 1.00 82.62 84 ALA A O 1
ATOM 678 N N . SER A 1 85 ? -3.358 10.110 -3.826 1.00 83.12 85 SER A N 1
ATOM 679 C CA . SER A 1 85 ? -3.799 9.299 -4.954 1.00 83.12 85 SER A CA 1
ATOM 680 C C . SER A 1 85 ? -4.908 10.026 -5.716 1.00 83.12 85 SER A C 1
ATOM 682 O O . SER A 1 85 ? -5.958 10.296 -5.133 1.00 83.12 85 SER A O 1
ATOM 684 N N . PRO A 1 86 ? -4.745 10.305 -7.019 1.00 82.62 86 PRO A N 1
ATOM 685 C CA . PRO A 1 86 ? -5.836 10.834 -7.836 1.00 82.62 86 PRO A CA 1
ATOM 686 C C . PRO A 1 86 ? -6.914 9.777 -8.135 1.00 82.62 86 PRO A C 1
ATOM 688 O O . PRO A 1 86 ? -7.962 10.126 -8.664 1.00 82.62 86 PRO A O 1
ATOM 691 N N . ASP A 1 87 ? -6.670 8.499 -7.820 1.00 81.69 87 ASP A N 1
ATOM 692 C CA . ASP A 1 87 ? -7.616 7.408 -8.078 1.00 81.69 87 ASP A CA 1
ATOM 693 C C . ASP A 1 87 ? -8.643 7.245 -6.934 1.00 81.69 87 ASP A C 1
ATOM 695 O O . ASP A 1 87 ? -9.596 6.469 -7.056 1.00 81.69 87 ASP A O 1
ATOM 699 N N . VAL A 1 88 ? -8.447 7.959 -5.814 1.00 85.56 88 VAL A N 1
ATOM 700 C CA . VAL A 1 88 ? -9.331 7.961 -4.631 1.00 85.56 88 VAL A CA 1
ATOM 701 C C . VAL A 1 88 ? -9.505 9.383 -4.063 1.00 85.56 88 VAL A C 1
ATOM 703 O O . VAL A 1 88 ? -9.205 9.619 -2.893 1.00 85.56 88 VAL A O 1
ATOM 706 N N . PRO A 1 89 ? -9.933 10.365 -4.882 1.00 88.19 89 PRO A N 1
ATOM 707 C CA . PRO A 1 89 ? -9.991 11.771 -4.472 1.00 88.19 89 PRO A CA 1
ATOM 708 C C . PRO A 1 89 ? -11.004 12.047 -3.353 1.00 88.19 89 PRO A C 1
ATOM 710 O O . PRO A 1 89 ? -10.936 13.087 -2.705 1.00 88.19 89 PRO A O 1
ATOM 713 N N . GLU A 1 90 ? -11.958 11.144 -3.143 1.00 91.00 90 GLU A N 1
ATOM 714 C CA . GLU A 1 90 ? -13.029 11.285 -2.162 1.00 91.00 90 GLU A CA 1
ATOM 715 C C . GLU A 1 90 ? -12.636 10.874 -0.736 1.00 91.00 90 GLU A C 1
ATOM 717 O O . GLU A 1 90 ? -13.365 11.183 0.204 1.00 91.00 90 GLU A O 1
ATOM 722 N N . LEU A 1 91 ? -11.500 10.191 -0.559 1.00 93.38 91 LEU A N 1
ATOM 723 C CA . LEU A 1 91 ? -10.990 9.786 0.753 1.00 93.38 91 LEU A CA 1
ATOM 724 C C . LEU A 1 91 ? -9.693 10.531 1.076 1.00 93.38 91 LEU A C 1
ATOM 726 O O . LEU A 1 91 ? -8.930 10.850 0.167 1.00 93.38 91 LEU A O 1
ATOM 730 N N . PRO A 1 92 ? -9.387 10.782 2.358 1.00 94.69 92 PRO A N 1
ATOM 731 C CA . PRO A 1 92 ? -8.063 11.238 2.750 1.00 94.69 92 PRO A CA 1
ATOM 732 C C . PRO A 1 92 ? -7.047 10.089 2.680 1.00 94.69 92 PRO A C 1
ATOM 734 O O . PRO A 1 92 ? -7.378 8.912 2.861 1.00 94.69 92 PRO A O 1
ATOM 737 N N . SER A 1 93 ? -5.778 10.437 2.479 1.00 93.31 93 SER A N 1
ATOM 738 C CA . SER A 1 93 ? -4.673 9.523 2.770 1.00 93.31 93 SER A CA 1
ATOM 739 C C . SER A 1 93 ? -4.560 9.296 4.285 1.00 93.31 93 SER A C 1
ATOM 741 O O . SER A 1 93 ? -5.039 10.115 5.076 1.00 93.31 93 SER A O 1
ATOM 743 N N . PHE A 1 94 ? -3.896 8.222 4.720 1.00 94.38 94 PHE A N 1
ATOM 744 C CA . PHE A 1 94 ? -3.659 7.976 6.147 1.00 94.38 94 PHE A CA 1
ATOM 745 C C . PHE A 1 94 ? -2.995 9.178 6.838 1.00 94.38 94 PHE A C 1
ATOM 747 O O . PHE A 1 94 ? -3.459 9.630 7.884 1.00 94.38 94 PHE A O 1
ATOM 754 N N . THR A 1 95 ? -1.945 9.742 6.236 1.00 94.44 95 THR A N 1
ATOM 755 C CA . THR A 1 95 ? -1.238 10.908 6.788 1.00 94.44 95 THR A CA 1
ATOM 756 C C . THR A 1 95 ? -2.133 12.147 6.884 1.00 94.44 95 THR A C 1
ATOM 758 O O . THR A 1 95 ? -2.050 12.904 7.858 1.00 94.44 95 THR A O 1
ATOM 761 N N . GLN A 1 96 ? -3.019 12.351 5.905 1.00 94.62 96 GLN A N 1
ATOM 762 C CA . GLN A 1 96 ? -3.999 13.440 5.929 1.00 94.62 96 GLN A CA 1
ATOM 763 C C . GLN A 1 96 ? -5.031 13.237 7.041 1.00 94.62 96 GLN A C 1
ATOM 765 O O . GLN A 1 96 ? -5.246 14.157 7.828 1.00 94.62 96 GLN A O 1
ATOM 770 N N . LEU A 1 97 ? -5.607 12.035 7.157 1.00 95.75 97 LEU A N 1
ATOM 771 C CA . LEU A 1 97 ? -6.537 11.686 8.233 1.00 95.75 97 LEU A CA 1
ATOM 772 C C . LEU A 1 97 ? -5.887 11.878 9.607 1.00 95.75 97 LEU A C 1
ATOM 774 O O . LEU A 1 97 ? -6.467 12.511 10.483 1.00 95.75 97 LEU A O 1
ATOM 778 N N . TYR A 1 98 ? -4.663 11.382 9.790 1.00 97.06 98 TYR A N 1
ATOM 779 C CA . TYR A 1 98 ? -3.928 11.536 11.042 1.00 97.06 98 TYR A CA 1
ATOM 780 C C . TYR A 1 98 ? -3.776 13.016 11.414 1.00 97.06 98 TYR A C 1
ATOM 782 O O . TYR A 1 98 ? -4.043 13.415 12.546 1.00 97.06 98 TYR A O 1
ATOM 790 N N . SER A 1 99 ? -3.399 13.845 10.440 1.00 96.31 99 SER A N 1
ATOM 791 C CA . SER A 1 99 ? -3.224 15.284 10.645 1.00 96.31 99 SER A CA 1
ATOM 792 C C . SER A 1 99 ? -4.538 15.993 10.976 1.00 96.31 99 SER A C 1
ATOM 794 O O . SER A 1 99 ? -4.533 16.912 11.789 1.00 96.31 99 SER A O 1
ATOM 796 N N . GLN A 1 100 ? -5.661 15.551 10.401 1.00 95.88 100 GLN A N 1
ATOM 797 C CA . GLN A 1 100 ? -6.996 16.052 10.745 1.00 95.88 100 GLN A CA 1
ATOM 798 C C . GLN A 1 100 ? -7.396 15.681 12.179 1.00 95.88 100 GLN A C 1
ATOM 800 O O . GLN A 1 100 ? -7.950 16.514 12.889 1.00 95.88 100 GLN A O 1
ATOM 805 N N . VAL A 1 101 ? -7.093 14.455 12.618 1.00 96.50 101 VAL A N 1
ATOM 806 C CA . VAL A 1 101 ? -7.452 13.956 13.957 1.00 96.50 101 VAL A CA 1
ATOM 807 C C . VAL A 1 101 ? -6.585 14.578 15.055 1.00 96.50 101 VAL A C 1
ATOM 809 O O . VAL A 1 101 ? -7.098 14.945 16.109 1.00 96.50 101 VAL A O 1
ATOM 812 N N . PHE A 1 102 ? -5.275 14.7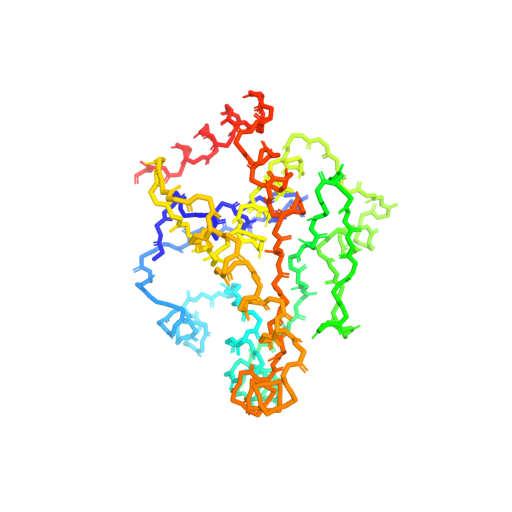07 14.827 1.00 97.25 102 PHE A N 1
ATOM 813 C CA . PHE A 1 102 ? -4.311 15.110 15.860 1.00 97.25 102 PHE A CA 1
ATOM 814 C C . PHE A 1 102 ? -3.766 16.536 15.704 1.00 97.25 102 PHE A C 1
ATOM 816 O O . PHE A 1 102 ? -2.985 16.983 16.545 1.00 97.25 102 PHE A O 1
ATOM 823 N N . GLY A 1 103 ? -4.121 17.246 14.629 1.00 97.38 103 GLY A N 1
ATOM 824 C CA . GLY A 1 103 ? -3.647 18.606 14.347 1.00 97.38 103 GLY A CA 1
ATOM 825 C C . GLY A 1 103 ? -2.161 18.707 13.978 1.00 97.38 103 GLY A C 1
ATOM 826 O O . GLY A 1 103 ? -1.616 19.807 13.924 1.00 97.38 103 GLY A O 1
ATOM 827 N N . LYS A 1 104 ? -1.483 17.576 13.749 1.00 95.94 104 LYS A N 1
ATOM 828 C CA . LYS A 1 104 ? -0.057 17.503 13.397 1.00 95.94 104 LYS A CA 1
ATOM 829 C C . LYS A 1 104 ? 0.232 16.275 12.530 1.00 95.94 104 LYS A C 1
ATOM 831 O O . LYS A 1 104 ? -0.461 15.269 12.687 1.00 95.94 104 LYS A O 1
ATOM 836 N N . PRO A 1 105 ? 1.259 16.312 11.665 1.00 93.62 105 PRO A N 1
ATOM 837 C CA . PRO A 1 105 ? 1.645 15.140 10.892 1.00 93.62 105 PRO A CA 1
ATOM 838 C C . PRO A 1 105 ? 2.163 14.011 11.801 1.00 93.62 105 PRO A C 1
ATOM 840 O O . PRO A 1 105 ? 2.753 14.289 12.854 1.00 93.62 105 PRO A O 1
ATOM 843 N N . PRO A 1 106 ? 1.976 12.740 11.403 1.00 95.06 106 PRO A N 1
ATOM 844 C CA . PRO A 1 106 ? 2.582 11.609 12.091 1.00 95.06 106 PRO A CA 1
ATOM 845 C C . PRO A 1 106 ? 4.111 11.666 11.971 1.00 95.06 106 PRO A C 1
ATOM 847 O O . PRO A 1 106 ? 4.667 12.166 10.992 1.00 95.06 106 PRO A O 1
ATOM 850 N N . SER A 1 107 ? 4.806 11.152 12.983 1.00 94.75 107 SER A N 1
ATOM 851 C CA . SER A 1 107 ? 6.269 11.110 13.027 1.00 94.75 107 SER A CA 1
ATOM 852 C C . SER A 1 107 ? 6.776 9.946 13.885 1.00 94.75 107 SER A C 1
ATOM 854 O O . SER A 1 107 ? 6.000 9.250 14.545 1.00 94.75 107 SER A O 1
ATOM 856 N N . GLY A 1 108 ? 8.091 9.718 13.863 1.00 95.06 108 GLY A N 1
ATOM 857 C CA . GLY A 1 108 ? 8.756 8.677 14.647 1.00 95.06 108 GLY A CA 1
ATOM 858 C C . GLY A 1 108 ? 8.797 7.307 13.966 1.00 95.06 108 GLY A C 1
ATOM 859 O O . GLY A 1 108 ? 8.297 7.115 12.856 1.00 95.06 108 GLY A O 1
ATOM 860 N N . ILE A 1 109 ? 9.404 6.335 14.653 1.00 95.12 109 ILE A N 1
ATOM 861 C CA . ILE A 1 109 ? 9.775 5.041 14.060 1.00 95.12 109 ILE A CA 1
ATOM 862 C C . ILE A 1 109 ? 8.582 4.247 13.510 1.00 95.12 109 ILE A C 1
ATOM 864 O O . ILE A 1 109 ? 8.699 3.627 12.458 1.00 95.12 109 ILE A O 1
ATOM 868 N N . LYS A 1 110 ? 7.406 4.318 14.155 1.00 95.31 110 LYS A N 1
ATOM 869 C CA . LYS A 1 110 ? 6.182 3.657 13.667 1.00 95.31 110 LYS A CA 1
ATOM 870 C C . LYS A 1 110 ? 5.725 4.218 12.320 1.00 95.31 110 LYS A C 1
ATOM 872 O O . LYS A 1 110 ? 5.292 3.459 11.459 1.00 95.31 110 LYS A O 1
ATOM 877 N N . TYR A 1 111 ? 5.844 5.531 12.127 1.00 95.06 111 TYR A N 1
ATOM 878 C CA . TYR A 1 111 ? 5.469 6.174 10.871 1.00 95.06 111 TYR A CA 1
ATOM 879 C C . TYR A 1 111 ? 6.495 5.904 9.764 1.00 95.06 111 TYR A C 1
ATOM 881 O O . TYR A 1 111 ? 6.111 5.589 8.640 1.00 95.06 111 TYR A O 1
ATOM 889 N N . GLU A 1 112 ? 7.792 5.924 10.081 1.00 92.25 112 GLU A N 1
ATOM 890 C CA . GLU A 1 112 ? 8.834 5.512 9.129 1.00 92.25 112 GLU A CA 1
ATOM 891 C C . GLU A 1 112 ? 8.674 4.043 8.706 1.00 92.25 112 GLU A C 1
ATOM 893 O O . GLU A 1 112 ? 8.770 3.718 7.521 1.00 92.25 112 GLU A O 1
ATOM 898 N N . ALA A 1 113 ? 8.332 3.164 9.651 1.00 92.25 113 ALA A N 1
ATOM 899 C CA . ALA A 1 113 ? 7.999 1.771 9.378 1.00 92.25 113 ALA A CA 1
ATOM 900 C C . ALA A 1 113 ? 6.738 1.625 8.513 1.00 92.25 113 ALA A C 1
ATOM 902 O O . ALA A 1 113 ? 6.736 0.823 7.578 1.00 92.25 113 ALA A O 1
ATOM 903 N N . LEU A 1 114 ? 5.693 2.426 8.762 1.00 92.44 114 LEU A N 1
ATOM 904 C CA . LEU A 1 114 ? 4.481 2.429 7.940 1.00 92.44 114 LEU A CA 1
ATOM 905 C C . LEU A 1 114 ? 4.788 2.874 6.505 1.00 92.44 114 LEU A C 1
ATOM 907 O O . LEU A 1 114 ? 4.347 2.220 5.561 1.00 92.44 114 LEU A O 1
ATOM 911 N N . LYS A 1 115 ? 5.587 3.935 6.322 1.00 89.62 115 LYS A N 1
ATOM 912 C CA . LYS A 1 115 ? 6.040 4.373 4.993 1.00 89.62 115 LYS A CA 1
ATOM 913 C C . LYS A 1 115 ? 6.833 3.277 4.286 1.00 89.62 115 LYS A C 1
ATOM 915 O O . LYS A 1 115 ? 6.532 2.974 3.136 1.00 89.62 115 LYS A O 1
ATOM 920 N N . ALA A 1 116 ? 7.790 2.639 4.961 1.00 86.94 116 ALA A N 1
ATOM 921 C CA . ALA A 1 116 ? 8.564 1.540 4.381 1.00 86.94 116 ALA A CA 1
ATOM 922 C C . ALA A 1 116 ? 7.668 0.361 3.956 1.00 86.94 116 ALA A C 1
ATOM 924 O O . ALA A 1 116 ? 7.796 -0.157 2.843 1.00 86.94 116 ALA A O 1
ATOM 925 N N . ALA A 1 117 ? 6.709 -0.017 4.805 1.00 86.44 117 ALA A N 1
ATOM 926 C CA . ALA A 1 117 ? 5.742 -1.061 4.496 1.00 86.44 117 ALA A CA 1
ATOM 927 C C . ALA A 1 117 ? 4.811 -0.666 3.332 1.00 86.44 117 ALA A C 1
ATOM 929 O O . ALA A 1 117 ? 4.502 -1.512 2.491 1.00 86.44 117 ALA A O 1
ATOM 930 N N . ASN A 1 118 ? 4.411 0.608 3.230 1.00 85.94 118 ASN A N 1
ATOM 931 C CA . ASN A 1 118 ? 3.647 1.140 2.098 1.00 85.94 118 ASN A CA 1
ATOM 932 C C . ASN A 1 118 ? 4.445 1.112 0.793 1.00 85.94 118 ASN A C 1
ATOM 934 O O . ASN A 1 118 ? 3.896 0.667 -0.206 1.00 85.94 118 ASN A O 1
ATOM 938 N N . ILE A 1 119 ? 5.727 1.492 0.778 1.00 78.31 119 ILE A N 1
ATOM 939 C CA . ILE A 1 119 ? 6.553 1.404 -0.440 1.00 78.31 119 ILE A CA 1
ATOM 940 C C . ILE A 1 119 ? 6.620 -0.053 -0.926 1.00 78.31 119 ILE A C 1
ATOM 942 O O . ILE A 1 119 ? 6.395 -0.329 -2.104 1.00 78.31 119 ILE A O 1
ATOM 946 N N . SER A 1 120 ? 6.879 -0.997 -0.016 1.00 72.50 120 SER A N 1
ATOM 947 C CA . SER A 1 120 ? 6.947 -2.423 -0.355 1.00 72.50 120 SER A CA 1
ATOM 948 C C . SER A 1 120 ? 5.608 -2.963 -0.881 1.00 72.50 120 SER A C 1
ATOM 950 O O . SER A 1 120 ? 5.572 -3.653 -1.898 1.00 72.50 120 SER A O 1
ATOM 952 N N . ASN A 1 121 ? 4.491 -2.624 -0.232 1.00 70.31 121 ASN A N 1
ATOM 953 C CA . ASN A 1 121 ? 3.177 -3.149 -0.602 1.00 70.31 121 ASN A CA 1
ATOM 954 C C . ASN A 1 121 ? 2.576 -2.448 -1.824 1.00 70.31 121 ASN A C 1
ATOM 956 O O . ASN A 1 121 ? 2.089 -3.085 -2.750 1.00 70.31 121 ASN A O 1
ATOM 960 N N . VAL A 1 122 ? 2.574 -1.122 -1.823 1.00 66.06 122 VAL A N 1
ATOM 961 C CA . VAL A 1 122 ? 1.839 -0.325 -2.803 1.00 66.06 122 VAL A CA 1
ATOM 962 C C . VAL A 1 122 ? 2.650 -0.180 -4.083 1.00 66.06 122 VAL A C 1
ATOM 964 O O . VAL A 1 122 ? 2.097 -0.359 -5.165 1.00 66.06 122 VAL A O 1
ATOM 967 N N . ASN A 1 123 ? 3.962 0.047 -3.977 1.00 65.62 123 ASN A N 1
ATOM 968 C CA . ASN A 1 123 ? 4.786 0.323 -5.151 1.00 65.62 123 ASN A CA 1
ATOM 969 C C . ASN A 1 123 ? 5.453 -0.940 -5.724 1.00 65.62 123 ASN A C 1
ATOM 971 O O . ASN A 1 123 ? 5.799 -0.953 -6.902 1.00 65.62 123 ASN A O 1
ATOM 975 N N . MET A 1 124 ? 5.629 -2.001 -4.924 1.00 67.50 124 MET A N 1
ATOM 976 C CA . MET A 1 124 ? 6.292 -3.248 -5.346 1.00 67.50 124 MET A CA 1
ATOM 977 C C . MET A 1 124 ? 5.403 -4.505 -5.284 1.00 67.50 124 MET A C 1
ATOM 979 O O . MET A 1 124 ? 5.906 -5.617 -5.437 1.00 67.50 124 MET A O 1
ATOM 983 N N . SER A 1 125 ? 4.077 -4.387 -5.126 1.00 64.75 125 SER A N 1
ATOM 984 C CA . SER A 1 125 ? 3.178 -5.567 -5.087 1.00 64.75 125 SER A CA 1
ATOM 985 C C . SER A 1 125 ? 3.124 -6.377 -6.385 1.00 64.75 125 SER A C 1
ATOM 987 O O . SER A 1 125 ? 2.693 -7.539 -6.371 1.00 64.75 125 SER A O 1
ATOM 989 N N . ARG A 1 126 ? 3.495 -5.772 -7.517 1.00 75.06 126 ARG A N 1
ATOM 990 C CA . ARG A 1 126 ? 3.489 -6.389 -8.848 1.00 75.06 126 ARG A CA 1
ATOM 991 C C . ARG A 1 126 ? 4.759 -5.993 -9.592 1.00 75.06 126 ARG A C 1
ATOM 993 O O . ARG A 1 126 ? 4.784 -4.995 -10.301 1.00 75.06 126 ARG A O 1
ATOM 1000 N N . VAL A 1 127 ? 5.812 -6.780 -9.396 1.00 80.75 127 VAL A N 1
ATOM 1001 C CA . VAL A 1 127 ? 7.099 -6.598 -10.076 1.00 80.75 127 VAL A CA 1
ATOM 1002 C C . VAL A 1 127 ? 7.284 -7.644 -11.162 1.00 80.75 127 VAL A C 1
ATOM 1004 O O . VAL A 1 127 ? 6.884 -8.798 -11.009 1.00 80.75 127 VAL A O 1
ATOM 1007 N N . ILE A 1 128 ? 7.912 -7.230 -12.256 1.00 86.06 128 ILE A N 1
ATOM 1008 C CA . ILE A 1 128 ? 8.338 -8.114 -13.334 1.00 86.06 128 ILE A CA 1
ATOM 1009 C C . ILE A 1 128 ? 9.853 -8.037 -13.371 1.00 86.06 128 ILE A C 1
ATOM 1011 O O . ILE A 1 128 ? 10.424 -6.959 -13.521 1.00 86.06 128 ILE A O 1
ATOM 1015 N N . LEU A 1 129 ? 10.490 -9.185 -13.173 1.00 84.88 129 LEU A N 1
ATOM 1016 C CA . LEU A 1 129 ? 11.931 -9.303 -13.017 1.00 84.88 129 LEU A CA 1
ATOM 1017 C C . LEU A 1 129 ? 12.467 -10.279 -14.057 1.00 84.88 129 LEU A C 1
ATOM 1019 O O . LEU A 1 129 ? 11.832 -11.288 -14.361 1.00 84.88 129 LEU A O 1
ATOM 1023 N N . LEU A 1 130 ? 13.656 -9.980 -14.570 1.00 87.81 130 LEU A N 1
ATOM 1024 C CA . LEU A 1 130 ? 14.440 -10.913 -15.367 1.00 87.81 130 LEU A CA 1
ATOM 1025 C C . LEU A 1 130 ? 15.561 -11.508 -14.502 1.00 87.81 130 LEU A C 1
ATOM 1027 O O . LEU A 1 130 ? 16.054 -10.822 -13.600 1.00 87.81 130 LEU A O 1
ATOM 1031 N N . PRO A 1 131 ? 15.985 -12.759 -14.758 1.00 90.75 131 PRO A N 1
ATOM 1032 C CA . PRO A 1 131 ? 17.108 -13.360 -14.049 1.00 90.75 131 PRO A CA 1
ATOM 1033 C C . PRO A 1 131 ? 18.400 -12.531 -14.165 1.00 90.75 131 PRO A C 1
ATOM 1035 O O . PRO A 1 131 ? 18.626 -11.891 -15.202 1.00 90.75 131 PRO A O 1
ATOM 1038 N N . PRO A 1 132 ? 19.294 -12.581 -13.158 1.00 87.62 132 PRO A N 1
ATOM 1039 C CA . PRO A 1 132 ? 20.634 -12.014 -13.275 1.00 87.62 132 PRO A CA 1
ATOM 1040 C C . PRO A 1 132 ? 21.359 -12.541 -14.522 1.00 87.62 132 PRO A C 1
ATOM 1042 O O . PRO A 1 132 ? 21.303 -13.732 -14.816 1.00 87.62 132 PRO A O 1
ATOM 1045 N N . GLY A 1 133 ? 22.035 -11.655 -15.258 1.00 90.62 133 GLY A N 1
ATOM 1046 C CA . GLY A 1 133 ? 22.747 -12.016 -16.491 1.00 90.62 133 GLY A CA 1
ATOM 1047 C C . GLY A 1 133 ? 21.871 -12.132 -17.744 1.00 90.62 133 GLY A C 1
ATOM 1048 O O . GLY A 1 133 ? 22.380 -12.512 -18.796 1.00 90.62 133 GLY A O 1
ATOM 1049 N N . SER A 1 134 ? 20.578 -11.793 -17.667 1.00 94.19 134 SER A N 1
ATOM 1050 C CA . SER A 1 134 ? 19.719 -11.721 -18.858 1.00 94.19 134 SER A CA 1
ATOM 1051 C C . SER A 1 134 ? 20.288 -10.753 -19.909 1.00 94.19 134 SER A C 1
ATOM 1053 O O . SER A 1 134 ? 20.830 -9.711 -19.526 1.00 94.19 134 SER A O 1
ATOM 1055 N N . PRO A 1 135 ? 20.145 -11.044 -21.220 1.00 96.00 135 PRO A N 1
ATOM 1056 C CA . PRO A 1 135 ? 20.656 -10.173 -22.274 1.00 96.00 135 PRO A CA 1
ATOM 1057 C C . PRO A 1 135 ? 20.131 -8.734 -22.136 1.00 96.00 135 PRO A C 1
ATOM 1059 O O . PRO A 1 135 ? 18.921 -8.559 -21.943 1.00 96.00 135 PRO A O 1
ATOM 1062 N N . PRO A 1 136 ? 20.988 -7.703 -22.275 1.00 92.06 136 PRO A N 1
ATOM 1063 C CA . PRO A 1 136 ? 20.563 -6.305 -22.183 1.00 92.06 136 PRO A CA 1
ATOM 1064 C C . PRO A 1 136 ? 19.391 -5.967 -23.112 1.00 92.06 136 PRO A C 1
ATOM 1066 O O . PRO A 1 136 ? 18.453 -5.287 -22.697 1.00 92.06 136 PRO A O 1
ATOM 1069 N N . ASP A 1 137 ? 19.391 -6.525 -24.324 1.00 94.62 137 ASP A N 1
ATOM 1070 C CA . ASP A 1 137 ? 18.335 -6.307 -25.316 1.00 94.62 137 ASP A CA 1
ATOM 1071 C C . ASP A 1 137 ? 16.984 -6.883 -24.872 1.00 94.62 137 ASP A C 1
ATOM 1073 O O . ASP A 1 137 ? 15.944 -6.271 -25.106 1.00 94.62 137 ASP A O 1
ATOM 1077 N N . ALA A 1 138 ? 16.977 -8.015 -24.160 1.00 93.38 138 ALA A N 1
ATOM 1078 C CA . ALA A 1 138 ? 15.751 -8.592 -23.611 1.00 93.38 138 ALA A CA 1
ATOM 1079 C C . ALA A 1 138 ? 15.170 -7.708 -22.496 1.00 93.38 138 ALA A C 1
ATOM 1081 O O . ALA A 1 138 ? 13.960 -7.473 -22.447 1.00 93.38 138 ALA A O 1
ATOM 1082 N N . ALA A 1 139 ? 16.030 -7.165 -21.626 1.00 89.62 139 ALA A N 1
ATOM 1083 C CA . ALA A 1 139 ? 15.613 -6.224 -20.589 1.00 89.62 139 ALA A CA 1
ATOM 1084 C C . ALA A 1 139 ? 15.083 -4.911 -21.185 1.00 89.62 139 ALA A C 1
ATOM 1086 O O . ALA A 1 139 ? 14.068 -4.386 -20.719 1.00 89.62 139 ALA A O 1
ATOM 1087 N N . ALA A 1 140 ? 15.736 -4.400 -22.231 1.00 90.31 140 ALA A N 1
ATOM 1088 C CA . ALA A 1 140 ? 15.291 -3.216 -22.955 1.00 90.31 140 ALA A CA 1
ATOM 1089 C C . ALA A 1 140 ? 13.935 -3.447 -23.639 1.00 90.31 140 ALA A C 1
ATOM 1091 O O . ALA A 1 140 ? 13.024 -2.635 -23.469 1.00 90.31 140 ALA A O 1
ATOM 1092 N N . ALA A 1 141 ? 13.765 -4.575 -24.334 1.00 93.19 141 ALA A N 1
ATOM 1093 C CA . ALA A 1 141 ? 12.513 -4.937 -24.993 1.00 93.19 141 ALA A CA 1
ATOM 1094 C C . ALA A 1 141 ? 11.349 -5.047 -23.997 1.00 93.19 141 ALA A C 1
ATOM 1096 O O . ALA A 1 141 ? 10.281 -4.483 -24.230 1.00 93.19 141 ALA A O 1
ATOM 1097 N N . LEU A 1 142 ? 11.564 -5.706 -22.853 1.00 91.69 142 LEU A N 1
ATOM 1098 C CA . LEU A 1 142 ? 10.541 -5.840 -21.817 1.00 91.69 142 LEU A CA 1
ATOM 1099 C C . LEU A 1 142 ? 10.148 -4.481 -21.222 1.00 91.69 142 LEU A C 1
ATOM 1101 O O . LEU A 1 142 ? 8.962 -4.191 -21.078 1.00 91.69 142 LEU A O 1
ATOM 1105 N N . ARG A 1 143 ? 11.128 -3.617 -20.922 1.00 89.81 143 ARG A N 1
ATOM 1106 C CA . ARG A 1 143 ? 10.866 -2.248 -20.448 1.00 89.81 143 ARG A CA 1
ATOM 1107 C C . ARG A 1 143 ? 10.045 -1.462 -21.468 1.00 89.81 143 ARG A C 1
ATOM 1109 O O . ARG A 1 143 ? 9.041 -0.857 -21.097 1.00 89.81 143 ARG A O 1
ATOM 1116 N N . GLN A 1 144 ? 10.432 -1.516 -22.741 1.00 91.19 144 GLN A N 1
ATOM 1117 C CA . GLN A 1 144 ? 9.727 -0.818 -23.811 1.00 91.19 144 GLN A CA 1
ATOM 1118 C C . GLN A 1 144 ? 8.291 -1.329 -23.985 1.00 91.19 144 GLN A C 1
ATOM 1120 O O . GLN A 1 144 ? 7.386 -0.522 -24.180 1.00 91.19 144 GLN A O 1
ATOM 1125 N N . ALA A 1 145 ? 8.060 -2.638 -23.854 1.00 92.38 145 ALA A N 1
ATOM 1126 C CA . ALA A 1 145 ? 6.722 -3.217 -23.930 1.00 92.38 145 ALA A CA 1
ATOM 1127 C C . ALA A 1 145 ? 5.780 -2.633 -22.862 1.00 92.38 145 ALA A C 1
ATOM 1129 O O . ALA A 1 145 ? 4.661 -2.248 -23.191 1.00 92.38 145 ALA A O 1
ATOM 1130 N N . PHE A 1 146 ? 6.234 -2.481 -21.612 1.00 90.81 146 PHE A N 1
ATOM 1131 C CA . PHE A 1 146 ? 5.422 -1.869 -20.550 1.00 90.81 146 PHE A CA 1
ATOM 1132 C C . PHE A 1 146 ? 5.223 -0.363 -20.728 1.00 90.81 146 PHE A C 1
ATOM 1134 O O . PHE A 1 146 ? 4.143 0.139 -20.422 1.00 90.81 146 PHE A O 1
ATOM 1141 N N . VAL A 1 147 ? 6.214 0.355 -21.268 1.00 89.44 147 VAL A N 1
ATOM 1142 C CA . VAL A 1 147 ? 6.053 1.773 -21.640 1.00 89.44 147 VAL A CA 1
ATOM 1143 C C . VAL A 1 147 ? 4.987 1.936 -22.723 1.00 89.44 147 VAL A C 1
ATOM 1145 O O . VAL A 1 147 ? 4.163 2.846 -22.633 1.00 89.44 147 VAL A O 1
ATOM 1148 N N . SER A 1 148 ? 4.986 1.059 -23.729 1.00 92.19 148 SER A N 1
ATOM 1149 C CA . SER A 1 148 ? 3.971 1.061 -24.783 1.00 92.19 148 SER A CA 1
ATOM 1150 C C . SER A 1 148 ? 2.594 0.675 -24.240 1.00 92.19 148 SER A C 1
ATOM 1152 O O . SER A 1 148 ? 1.635 1.400 -24.481 1.00 92.19 148 SER A O 1
ATOM 1154 N N . LEU A 1 149 ? 2.499 -0.386 -23.430 1.00 91.56 149 LEU A N 1
ATOM 1155 C CA . LEU A 1 149 ? 1.242 -0.833 -22.820 1.00 91.56 149 LEU A CA 1
ATOM 1156 C C . LEU A 1 149 ? 0.616 0.243 -21.919 1.00 91.56 149 LEU A C 1
ATOM 1158 O O . LEU A 1 149 ? -0.597 0.415 -21.907 1.00 91.56 149 LEU A O 1
ATOM 1162 N N . ALA A 1 150 ? 1.436 1.019 -21.203 1.00 88.00 150 ALA A N 1
ATOM 1163 C CA . ALA A 1 150 ? 0.974 2.137 -20.378 1.00 88.00 150 ALA A CA 1
ATOM 1164 C C . ALA A 1 150 ? 0.243 3.235 -21.174 1.00 88.00 150 ALA A C 1
ATOM 1166 O O . ALA A 1 150 ? -0.455 4.056 -20.578 1.00 88.00 150 ALA A O 1
ATOM 1167 N N . ARG A 1 151 ? 0.454 3.291 -22.494 1.00 90.62 151 ARG A N 1
ATOM 1168 C CA . ARG A 1 151 ? -0.105 4.289 -23.418 1.00 90.62 151 ARG A CA 1
ATOM 1169 C C . ARG A 1 151 ? -1.118 3.687 -24.391 1.00 90.62 151 ARG A C 1
ATOM 1171 O O . ARG A 1 151 ? -1.663 4.421 -25.207 1.00 90.62 151 ARG A O 1
ATOM 1178 N N . ASP A 1 152 ? -1.346 2.381 -24.317 1.00 95.19 152 ASP A N 1
ATOM 1179 C CA . ASP A 1 152 ? -2.270 1.673 -25.189 1.00 95.19 152 ASP A CA 1
ATOM 1180 C C . ASP A 1 152 ? -3.716 1.977 -24.771 1.00 95.19 152 ASP A C 1
ATOM 1182 O O . ASP A 1 152 ? -4.145 1.668 -23.656 1.00 95.19 152 ASP A O 1
ATOM 1186 N N . GLU A 1 153 ? -4.461 2.654 -25.645 1.00 95.00 153 GLU A N 1
ATOM 1187 C CA . GLU A 1 153 ? -5.809 3.132 -25.329 1.00 95.00 153 GLU A CA 1
ATOM 1188 C C . GLU A 1 153 ? -6.807 1.989 -25.121 1.00 95.00 153 GLU A C 1
ATOM 1190 O O . GLU A 1 153 ? -7.692 2.109 -24.271 1.00 95.00 153 GLU A O 1
ATOM 1195 N N . GLU A 1 154 ? -6.647 0.876 -25.842 1.00 95.56 154 GLU A N 1
ATOM 1196 C CA . GLU A 1 154 ? -7.509 -0.300 -25.721 1.00 95.56 154 GLU A CA 1
ATOM 1197 C C . GLU A 1 154 ? -7.289 -0.974 -24.363 1.00 95.56 154 GLU A C 1
ATOM 1199 O O . GLU A 1 154 ? -8.246 -1.179 -23.611 1.00 95.56 154 GLU A O 1
ATOM 1204 N N . PHE A 1 155 ? -6.029 -1.197 -23.977 1.00 94.00 155 PHE A N 1
ATOM 1205 C CA . PHE A 1 155 ? -5.668 -1.703 -22.654 1.00 94.00 155 PHE A CA 1
ATOM 1206 C C . PHE A 1 155 ? -6.190 -0.796 -21.536 1.00 94.00 155 PHE A C 1
ATOM 1208 O O . PHE A 1 155 ? -6.770 -1.276 -20.559 1.00 94.00 155 PHE A O 1
ATOM 1215 N N . LEU A 1 156 ? -6.007 0.521 -21.659 1.00 91.94 156 LEU A N 1
ATOM 1216 C CA . LEU A 1 156 ? -6.463 1.477 -20.650 1.00 91.94 156 LEU A CA 1
ATOM 1217 C C . LEU A 1 156 ? -7.993 1.511 -20.542 1.00 91.94 156 LEU A C 1
ATOM 1219 O O . LEU A 1 156 ? -8.521 1.628 -19.430 1.00 91.94 156 LEU A O 1
ATOM 1223 N N . ALA A 1 157 ? -8.712 1.414 -21.663 1.00 92.50 157 ALA A N 1
ATOM 1224 C CA . ALA A 1 157 ? -10.169 1.337 -21.681 1.00 92.50 157 ALA A CA 1
ATOM 1225 C C . ALA A 1 157 ? -10.661 0.051 -21.006 1.00 92.50 157 ALA A C 1
ATOM 1227 O O . ALA A 1 157 ? -11.534 0.105 -20.132 1.00 92.50 157 ALA A O 1
ATOM 1228 N N . ASP A 1 158 ? -10.053 -1.088 -21.330 1.00 92.56 158 ASP A N 1
ATOM 1229 C CA . ASP A 1 158 ? -10.412 -2.373 -20.743 1.00 92.56 158 ASP A CA 1
ATOM 1230 C C . ASP A 1 158 ? -10.065 -2.463 -19.255 1.00 92.56 158 ASP A C 1
ATOM 1232 O O . ASP A 1 158 ? -10.891 -2.914 -18.455 1.00 92.56 158 ASP A O 1
ATOM 1236 N N . ALA A 1 159 ? -8.908 -1.946 -18.839 1.00 88.00 159 ALA A N 1
ATOM 1237 C CA . ALA A 1 159 ? -8.531 -1.864 -17.432 1.00 88.00 159 ALA A CA 1
ATOM 1238 C C . ALA A 1 159 ? -9.542 -1.025 -16.634 1.00 88.00 159 ALA A C 1
ATOM 1240 O O . ALA A 1 159 ? -10.043 -1.463 -15.595 1.00 88.00 159 ALA A O 1
ATOM 1241 N N . LYS A 1 160 ? -9.946 0.142 -17.151 1.00 87.50 160 LYS A N 1
ATOM 1242 C CA . LYS A 1 160 ? -10.986 0.973 -16.520 1.00 87.50 160 LYS A CA 1
ATOM 1243 C C . LYS A 1 160 ? -12.350 0.282 -16.500 1.00 87.50 160 LYS A C 1
ATOM 1245 O O . LYS A 1 160 ? -13.096 0.437 -15.533 1.00 87.50 160 LYS A O 1
ATOM 1250 N N . ARG A 1 161 ? -12.694 -0.492 -17.530 1.00 87.81 161 ARG A N 1
ATOM 1251 C CA . ARG A 1 161 ? -13.961 -1.232 -17.603 1.00 87.81 161 ARG A CA 1
ATOM 1252 C C . ARG A 1 161 ? -14.017 -2.369 -16.584 1.00 87.81 161 ARG A C 1
ATOM 1254 O O . ARG A 1 161 ? -15.012 -2.488 -15.871 1.00 87.81 161 ARG A O 1
ATOM 1261 N N . VAL A 1 162 ? -12.965 -3.182 -16.516 1.00 85.12 162 VAL A N 1
ATOM 1262 C CA . VAL A 1 162 ? -12.915 -4.410 -15.708 1.00 85.12 162 VAL A CA 1
ATOM 1263 C C . VAL A 1 162 ? -12.466 -4.120 -14.280 1.00 85.12 162 VAL A C 1
ATOM 1265 O O . VAL A 1 162 ? -13.131 -4.510 -13.324 1.00 85.12 162 VAL A O 1
ATOM 1268 N N . MET A 1 163 ? -11.343 -3.423 -14.126 1.00 78.62 163 MET A N 1
ATOM 1269 C CA . MET A 1 163 ? -10.696 -3.201 -12.833 1.00 78.62 163 MET A CA 1
ATOM 1270 C C . MET A 1 163 ? -11.149 -1.907 -12.154 1.00 78.62 163 MET A C 1
ATOM 1272 O O . MET A 1 163 ? -10.850 -1.709 -10.978 1.00 78.62 163 MET A O 1
ATOM 1276 N N . ARG A 1 164 ? -11.853 -1.023 -12.880 1.00 81.62 164 ARG A N 1
ATOM 1277 C CA . ARG A 1 164 ? -12.264 0.316 -12.413 1.00 81.62 164 ARG A CA 1
ATOM 1278 C C . ARG A 1 164 ? -11.093 1.233 -12.043 1.00 81.62 164 ARG A C 1
ATOM 1280 O O . ARG A 1 164 ? -11.290 2.246 -11.382 1.00 81.62 164 ARG A O 1
ATOM 1287 N N . PHE A 1 165 ? -9.888 0.902 -12.502 1.00 77.88 165 PHE A N 1
ATOM 1288 C CA . PHE A 1 165 ? -8.697 1.742 -12.416 1.00 77.88 165 PHE A CA 1
ATOM 1289 C C . PHE A 1 165 ? -7.766 1.434 -13.596 1.00 77.88 165 PHE A C 1
ATOM 1291 O O . PHE A 1 165 ? -7.874 0.375 -14.214 1.00 77.88 165 PHE A O 1
ATOM 1298 N N . ALA A 1 166 ? -6.849 2.353 -13.896 1.00 81.44 166 ALA A N 1
ATOM 1299 C CA . ALA A 1 166 ? -5.798 2.143 -14.886 1.00 81.44 166 ALA A CA 1
ATOM 1300 C C . ALA A 1 166 ? -4.448 1.906 -14.181 1.00 81.44 166 ALA A C 1
ATOM 1302 O O . ALA A 1 166 ? -4.017 2.774 -13.413 1.00 81.44 166 ALA A O 1
ATOM 1303 N N . PRO A 1 167 ? -3.770 0.767 -14.419 1.00 79.25 167 PRO A N 1
ATOM 1304 C CA . PRO A 1 167 ? -2.436 0.521 -13.891 1.00 79.25 167 PRO A CA 1
ATOM 1305 C C . PRO A 1 167 ? -1.426 1.570 -14.348 1.00 79.25 167 PRO A C 1
ATOM 1307 O O . PRO A 1 167 ? -1.431 2.005 -15.498 1.00 79.25 167 PRO A O 1
ATOM 1310 N N . ARG A 1 168 ? -0.521 1.939 -13.441 1.00 79.19 168 ARG A N 1
ATOM 1311 C CA . ARG A 1 168 ? 0.655 2.755 -13.747 1.00 79.19 168 ARG A CA 1
ATOM 1312 C C . ARG A 1 168 ? 1.881 1.878 -13.595 1.00 79.19 168 ARG A C 1
ATOM 1314 O O . ARG A 1 168 ? 2.037 1.216 -12.571 1.00 79.19 168 ARG A O 1
ATOM 1321 N N . PHE A 1 169 ? 2.735 1.880 -14.607 1.00 81.12 169 PHE A N 1
ATOM 1322 C CA . PHE A 1 169 ? 3.948 1.078 -14.616 1.00 81.12 169 PHE A CA 1
ATOM 1323 C C . PHE A 1 169 ? 5.146 1.973 -14.318 1.00 81.12 169 PHE A C 1
ATOM 1325 O O . PHE A 1 169 ? 5.447 2.882 -15.088 1.00 81.12 169 PHE A O 1
ATOM 1332 N N . GLY A 1 170 ? 5.837 1.708 -13.209 1.00 77.19 170 GLY A N 1
ATOM 1333 C CA . GLY A 1 170 ? 7.193 2.209 -13.015 1.00 77.19 170 GLY A CA 1
ATOM 1334 C C . GLY A 1 170 ? 8.133 1.369 -13.873 1.00 77.19 170 GLY A C 1
ATOM 1335 O O . GLY A 1 170 ? 8.210 0.156 -13.688 1.00 77.19 170 GLY A O 1
ATOM 1336 N N . THR A 1 171 ? 8.825 1.983 -14.831 1.00 77.56 171 THR A N 1
ATOM 1337 C CA . THR A 1 171 ? 9.744 1.276 -15.741 1.00 77.56 171 THR A CA 1
ATOM 1338 C C . THR A 1 171 ? 11.111 1.946 -15.773 1.00 77.56 171 THR A C 1
ATOM 1340 O O . THR A 1 171 ? 11.218 3.154 -15.566 1.00 77.56 171 THR A O 1
ATOM 1343 N N . GLY A 1 172 ? 12.157 1.176 -16.079 1.00 76.69 172 GLY A N 1
ATOM 1344 C CA . GLY A 1 172 ? 13.510 1.711 -16.234 1.00 76.69 172 GLY A CA 1
ATOM 1345 C C . GLY A 1 172 ? 14.067 2.284 -14.931 1.00 76.69 172 GLY A C 1
ATOM 1346 O O . GLY A 1 172 ? 13.939 1.670 -13.875 1.00 76.69 172 GLY A O 1
ATO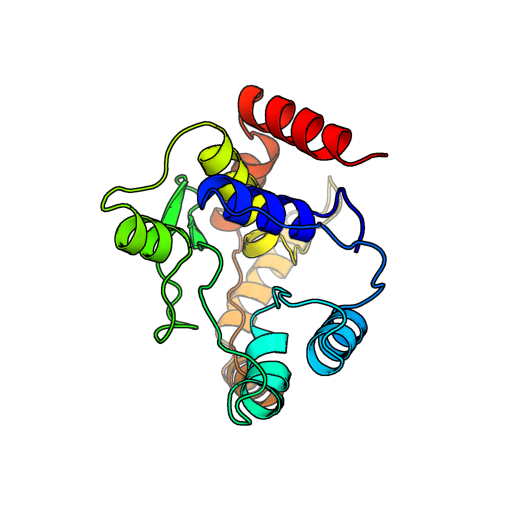M 1347 N N . GLU A 1 173 ? 14.679 3.465 -15.010 1.00 77.19 173 GLU A N 1
ATOM 1348 C CA . GLU A 1 173 ? 15.423 4.062 -13.897 1.00 77.19 173 GLU A CA 1
ATOM 1349 C C . GLU A 1 173 ? 14.550 4.341 -12.662 1.00 77.19 173 GLU A C 1
ATOM 1351 O O . GLU A 1 173 ? 15.003 4.180 -11.532 1.00 77.19 173 GLU A O 1
ATOM 1356 N N . GLU A 1 174 ? 13.283 4.718 -12.850 1.00 76.88 174 GLU A N 1
ATOM 1357 C CA . GLU A 1 174 ? 12.358 4.931 -11.731 1.00 76.88 174 GLU A CA 1
ATOM 1358 C C . GLU A 1 174 ? 12.119 3.634 -10.947 1.00 76.88 174 GLU A C 1
ATOM 1360 O O . GLU A 1 174 ? 12.165 3.637 -9.714 1.00 76.88 174 GLU A O 1
ATOM 1365 N N . ALA A 1 175 ? 11.926 2.520 -11.661 1.00 78.06 175 ALA A N 1
ATOM 1366 C CA . ALA A 1 175 ? 11.754 1.203 -11.057 1.00 78.06 175 ALA A CA 1
ATOM 1367 C C . ALA A 1 175 ? 13.030 0.750 -10.335 1.00 78.06 175 ALA A C 1
ATOM 1369 O O . ALA A 1 175 ? 12.956 0.256 -9.210 1.00 78.06 175 ALA A O 1
ATOM 1370 N N . ASP A 1 176 ? 14.197 0.983 -10.943 1.00 79.50 176 ASP A N 1
ATOM 1371 C CA . ASP A 1 176 ? 15.492 0.629 -10.359 1.00 79.50 176 ASP A CA 1
ATOM 1372 C C . ASP A 1 176 ? 15.754 1.433 -9.067 1.00 79.50 176 ASP A C 1
ATOM 1374 O O . ASP A 1 176 ? 16.144 0.863 -8.046 1.00 79.50 176 ASP A O 1
ATOM 1378 N N . ARG A 1 177 ? 15.469 2.745 -9.055 1.00 80.19 177 ARG A N 1
ATOM 1379 C CA . ARG A 1 177 ? 15.591 3.592 -7.850 1.00 80.19 177 ARG A CA 1
ATOM 1380 C C . ARG A 1 177 ? 14.640 3.149 -6.741 1.00 80.19 177 ARG A C 1
ATOM 1382 O O . ARG A 1 177 ? 15.039 3.096 -5.577 1.00 80.19 177 ARG A O 1
ATOM 1389 N N . LEU A 1 178 ? 13.394 2.833 -7.089 1.00 77.00 178 LEU A N 1
ATOM 1390 C CA . LEU A 1 178 ? 12.404 2.333 -6.139 1.00 77.00 178 LEU A CA 1
ATOM 1391 C C . LEU A 1 178 ? 12.849 0.996 -5.527 1.00 77.00 178 LEU A C 1
ATOM 1393 O O . LEU A 1 178 ? 12.803 0.839 -4.307 1.00 77.00 178 LEU A O 1
ATOM 1397 N N . TYR A 1 179 ? 13.336 0.069 -6.355 1.00 79.69 179 TYR A N 1
ATOM 1398 C CA . TYR A 1 179 ? 13.890 -1.207 -5.905 1.00 79.69 179 TYR A CA 1
ATOM 1399 C C . TYR A 1 179 ? 15.051 -0.997 -4.926 1.00 79.69 179 TYR A C 1
ATOM 1401 O O . TYR A 1 179 ? 15.037 -1.547 -3.825 1.00 79.69 179 TYR A O 1
ATOM 1409 N N . GLN A 1 180 ? 16.022 -0.146 -5.275 1.00 80.56 180 GLN A N 1
ATOM 1410 C CA . GLN A 1 180 ? 17.153 0.155 -4.392 1.00 80.56 180 GLN A CA 1
ATOM 1411 C C . GLN A 1 180 ? 16.697 0.767 -3.066 1.00 80.56 180 GLN A C 1
ATOM 1413 O O . GLN A 1 180 ? 17.183 0.365 -2.014 1.00 80.56 180 GLN A O 1
ATOM 1418 N N . LYS A 1 181 ? 15.719 1.680 -3.087 1.00 78.38 181 LYS A N 1
ATOM 1419 C CA . LYS A 1 181 ? 15.170 2.292 -1.870 1.00 78.38 181 LYS A CA 1
ATOM 1420 C C . LYS A 1 181 ? 14.575 1.254 -0.917 1.00 78.38 181 LYS A C 1
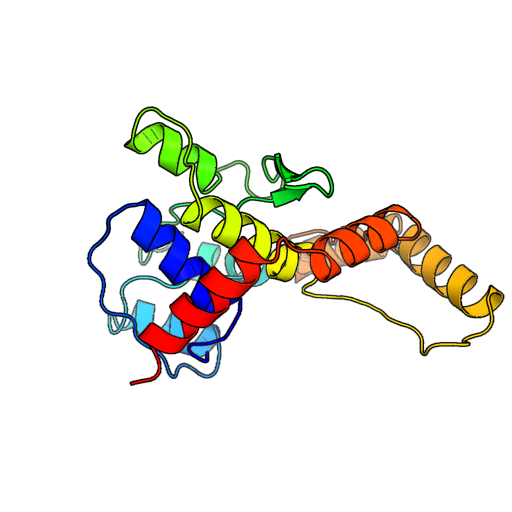ATOM 1422 O O . LYS A 1 181 ? 14.770 1.363 0.290 1.00 78.38 181 LYS A O 1
ATOM 1427 N N . VAL A 1 182 ? 13.867 0.259 -1.451 1.00 77.12 182 VAL A N 1
ATOM 1428 C CA . VAL A 1 182 ? 13.278 -0.824 -0.651 1.00 77.12 182 VAL A CA 1
ATOM 1429 C C . VAL A 1 182 ? 14.349 -1.769 -0.116 1.00 77.12 182 VAL A C 1
ATOM 1431 O O . VAL A 1 182 ? 14.322 -2.109 1.064 1.00 77.12 182 VAL A O 1
ATOM 1434 N N . MET A 1 183 ? 15.326 -2.141 -0.945 1.00 79.50 183 MET A N 1
ATOM 1435 C CA . MET A 1 183 ? 16.427 -3.020 -0.531 1.00 79.50 183 MET A CA 1
ATOM 1436 C C . MET A 1 183 ? 17.375 -2.360 0.481 1.00 79.50 183 MET A C 1
ATOM 1438 O O . MET A 1 183 ? 18.014 -3.055 1.266 1.00 79.50 183 MET A O 1
ATOM 1442 N N . GLN A 1 184 ? 17.447 -1.028 0.486 1.00 82.06 184 GLN A N 1
ATOM 1443 C CA . GLN A 1 184 ? 18.296 -0.227 1.372 1.00 82.06 184 GLN A CA 1
ATOM 1444 C C . GLN A 1 184 ? 17.489 0.479 2.473 1.00 82.06 184 GLN A C 1
ATOM 1446 O O . GLN A 1 184 ? 17.865 1.559 2.934 1.00 82.06 184 GLN A O 1
ATOM 1451 N N . ALA A 1 185 ? 16.364 -0.105 2.898 1.00 82.44 185 ALA A N 1
ATOM 1452 C CA . ALA A 1 185 ? 15.612 0.418 4.032 1.00 82.44 185 ALA A CA 1
ATOM 1453 C C . ALA A 1 185 ? 16.528 0.551 5.275 1.00 82.44 185 ALA A C 1
ATOM 1455 O O . ALA A 1 185 ? 17.327 -0.355 5.538 1.00 82.44 185 ALA A O 1
ATOM 1456 N N . PRO A 1 186 ? 16.434 1.649 6.053 1.00 87.56 186 PRO A N 1
ATOM 1457 C CA . PRO A 1 186 ? 17.311 1.868 7.201 1.00 87.56 186 PRO A CA 1
ATOM 1458 C C . PRO A 1 186 ? 17.275 0.701 8.192 1.00 87.56 186 PRO A C 1
ATOM 1460 O O . PRO A 1 186 ? 16.204 0.183 8.514 1.00 87.56 186 PRO A O 1
ATOM 1463 N N . ALA A 1 187 ? 18.440 0.319 8.723 1.00 90.75 187 ALA A N 1
ATOM 1464 C CA . ALA A 1 187 ? 18.562 -0.821 9.635 1.00 90.75 187 ALA A CA 1
ATOM 1465 C C . ALA A 1 187 ? 17.665 -0.686 10.876 1.00 90.75 187 AL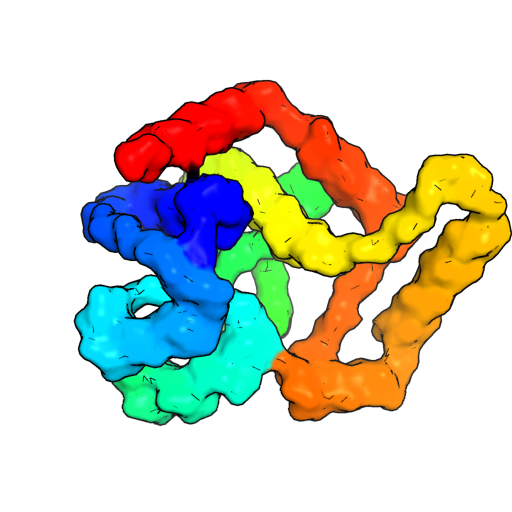A A C 1
ATOM 1467 O O . ALA A 1 187 ? 17.086 -1.671 11.325 1.00 90.75 187 ALA A O 1
ATOM 1468 N N . GLU A 1 188 ? 17.500 0.533 11.392 1.00 93.44 188 GLU A N 1
ATOM 1469 C CA . GLU A 1 188 ? 16.596 0.829 12.505 1.00 93.44 188 GLU A CA 1
ATOM 1470 C C . GLU A 1 188 ? 15.138 0.476 12.173 1.00 93.44 188 GLU A C 1
ATOM 1472 O O . GLU A 1 188 ? 14.478 -0.207 12.954 1.00 93.44 188 GLU A O 1
ATOM 1477 N N . VAL A 1 189 ? 14.661 0.851 10.980 1.00 91.38 189 VAL A N 1
ATOM 1478 C CA . VAL A 1 189 ? 13.305 0.533 10.509 1.00 91.38 189 VAL A CA 1
ATOM 1479 C C . VAL A 1 189 ? 13.133 -0.975 10.336 1.00 91.38 189 VAL A C 1
ATOM 1481 O O . VAL A 1 189 ? 12.129 -1.532 10.772 1.00 91.38 189 VAL A O 1
ATOM 1484 N N . LEU A 1 190 ? 14.121 -1.657 9.750 1.00 89.44 190 LEU A N 1
ATOM 1485 C CA . LEU A 1 190 ? 14.088 -3.113 9.585 1.00 89.44 190 LEU A CA 1
ATOM 1486 C C . LEU A 1 190 ? 14.079 -3.847 10.930 1.00 89.44 190 LEU A C 1
ATOM 1488 O O . LEU A 1 190 ? 13.331 -4.808 11.104 1.00 89.44 190 LEU A O 1
ATOM 1492 N N . ASN A 1 191 ? 14.890 -3.400 11.888 1.00 93.31 191 ASN A N 1
ATOM 1493 C CA . ASN A 1 191 ? 14.941 -3.984 13.225 1.00 93.31 191 ASN A CA 1
ATOM 1494 C C . ASN A 1 191 ? 13.625 -3.769 13.972 1.00 93.31 191 ASN A C 1
ATOM 1496 O O . ASN A 1 191 ? 13.100 -4.717 14.556 1.00 93.31 191 ASN A O 1
ATOM 1500 N N . PHE A 1 192 ? 13.060 -2.564 13.886 1.00 94.50 192 PHE A N 1
ATOM 1501 C CA . PHE A 1 192 ? 11.750 -2.270 14.448 1.00 94.50 192 PHE A CA 1
ATOM 1502 C C . PHE A 1 192 ? 10.659 -3.153 13.829 1.00 94.50 192 PHE A C 1
ATOM 1504 O O . PHE A 1 192 ? 9.894 -3.775 14.560 1.00 94.50 192 PHE A O 1
ATOM 1511 N N . LEU A 1 193 ? 10.610 -3.272 12.497 1.00 91.25 193 LEU A N 1
ATOM 1512 C CA . LEU A 1 193 ? 9.626 -4.109 11.801 1.00 91.25 193 LEU A CA 1
ATOM 1513 C C . LEU A 1 193 ? 9.720 -5.583 12.216 1.00 91.25 193 LEU A C 1
ATOM 1515 O O . LEU A 1 193 ? 8.688 -6.202 12.458 1.00 91.25 193 LEU A O 1
ATOM 1519 N N . ARG A 1 194 ? 10.934 -6.137 12.352 1.00 90.44 194 ARG A N 1
ATOM 1520 C CA . ARG A 1 194 ? 11.137 -7.512 12.847 1.00 90.44 194 ARG A CA 1
ATOM 1521 C C . ARG A 1 194 ? 10.565 -7.691 14.252 1.00 90.44 194 ARG A C 1
ATOM 1523 O O . ARG A 1 194 ? 9.732 -8.565 14.459 1.00 90.44 194 ARG A O 1
ATOM 1530 N N . GLN A 1 195 ? 10.934 -6.808 15.182 1.00 92.12 195 GLN A N 1
ATOM 1531 C CA . GLN A 1 195 ? 10.420 -6.845 16.555 1.00 92.12 195 GLN A CA 1
ATOM 1532 C C . GLN A 1 195 ? 8.892 -6.701 16.599 1.00 92.12 195 GLN A C 1
ATOM 1534 O O . GLN A 1 195 ? 8.218 -7.412 17.339 1.00 92.12 195 GLN A O 1
ATOM 1539 N N . PHE A 1 196 ? 8.336 -5.808 15.780 1.00 91.50 196 PHE A N 1
ATOM 1540 C CA . PHE A 1 196 ? 6.898 -5.565 15.688 1.00 91.50 196 PHE A CA 1
ATOM 1541 C C . PHE A 1 196 ? 6.114 -6.762 15.125 1.00 91.50 196 PHE A C 1
ATOM 1543 O O . PHE A 1 196 ? 4.956 -6.987 15.488 1.00 91.50 196 PHE A O 1
ATOM 1550 N N . ILE A 1 197 ? 6.721 -7.539 14.226 1.00 89.31 197 ILE A N 1
ATOM 1551 C CA . ILE A 1 197 ? 6.154 -8.797 13.728 1.00 89.31 197 ILE A CA 1
ATOM 1552 C C . ILE A 1 197 ? 6.208 -9.868 14.825 1.00 89.31 197 ILE A C 1
ATOM 1554 O O . ILE A 1 197 ? 5.189 -10.505 15.097 1.00 89.31 197 ILE A O 1
ATOM 1558 N N . ASP A 1 198 ? 7.348 -10.016 15.502 1.00 88.06 198 ASP A N 1
ATOM 1559 C CA . ASP A 1 198 ? 7.559 -11.048 16.525 1.00 88.06 198 ASP A CA 1
ATOM 1560 C C . ASP A 1 198 ? 6.648 -10.886 17.752 1.00 88.06 198 ASP A C 1
ATOM 1562 O O . ASP A 1 198 ? 6.225 -11.879 18.341 1.00 88.06 198 ASP A O 1
ATOM 1566 N N . GLN A 1 199 ? 6.270 -9.654 18.110 1.00 84.31 199 GLN A N 1
ATOM 1567 C CA . GLN A 1 199 ? 5.348 -9.372 19.221 1.00 84.31 199 GLN A CA 1
ATOM 1568 C C . GLN A 1 199 ? 3.979 -10.062 19.096 1.00 84.31 199 GLN A C 1
ATOM 1570 O O . GLN A 1 199 ? 3.307 -10.277 20.106 1.00 84.31 199 GLN A O 1
ATOM 1575 N N . VAL A 1 200 ? 3.555 -10.398 17.874 1.00 78.94 200 VAL A N 1
ATOM 1576 C CA . VAL A 1 200 ? 2.231 -10.975 17.585 1.00 78.94 200 VAL A CA 1
ATOM 1577 C C . VAL A 1 200 ? 2.303 -12.484 17.325 1.00 78.94 200 VAL A C 1
ATOM 1579 O O . VAL A 1 200 ? 1.270 -13.129 17.191 1.00 78.94 200 VAL A O 1
ATOM 1582 N N . LYS A 1 201 ? 3.503 -13.079 17.328 1.00 69.31 201 LYS A N 1
ATOM 1583 C CA . LYS A 1 201 ? 3.757 -14.506 17.059 1.00 69.31 201 LYS A CA 1
ATOM 1584 C C . LYS A 1 201 ? 3.348 -15.443 18.217 1.00 69.31 201 LYS A C 1
ATOM 1586 O O . LYS A 1 201 ? 4.032 -16.428 18.474 1.00 69.31 201 LYS A O 1
ATOM 1591 N N . LYS A 1 202 ? 2.288 -15.112 18.957 1.00 53.34 202 LYS A N 1
ATOM 1592 C CA . LYS A 1 202 ? 1.785 -15.955 20.051 1.00 53.34 202 LYS A CA 1
ATOM 1593 C C . LYS A 1 202 ? 1.231 -17.277 19.536 1.00 53.34 202 LYS A C 1
ATOM 1595 O O . LYS A 1 202 ? 0.527 -17.249 18.504 1.00 53.34 202 LYS A O 1
#

Foldseek 3Di:
DALLDLQNLLVVLLCVLVVHDDDDDDDQPDPVSVVVCLLVVVDVDDDDDLLCCVPPCCVPQVVVPSDDDAAAEFDAALVRDTDDDPLCPPHHYSQRSSCVVPVDGGDDLSVLLSSLSCLCCVVVVDDDDDDPPPDPVVLVVVLVVLVVCLVDPVNQVVCCVNRVHGDDDDGDPRVVSSVVSNVPRPPSSVVVSVVSSVVPVD